Protein AF-A0A2L2YLU5-F1 (afdb_monomer_lite)

InterPro domains:
  IPR008906 HAT, C-terminal dimerisation domain [PF05699] (120-186)

Structure (mmCIF, N/CA/C/O backbone):
data_AF-A0A2L2YLU5-F1
#
_entry.id   AF-A0A2L2YLU5-F1
#
loop_
_atom_site.group_PDB
_atom_site.id
_atom_site.type_symbol
_atom_site.label_atom_id
_atom_site.label_alt_id
_atom_site.label_comp_id
_atom_site.label_asym_id
_atom_site.label_entity_id
_atom_site.label_seq_id
_atom_site.pdbx_PDB_ins_code
_atom_site.Cartn_x
_atom_site.Cartn_y
_atom_site.Cartn_z
_atom_site.occupancy
_atom_site.B_iso_or_equiv
_atom_site.auth_seq_id
_atom_site.auth_comp_id
_atom_site.auth_asym_id
_atom_site.auth_atom_id
_atom_site.pdbx_PDB_model_num
ATOM 1 N N . ASN A 1 1 ? 21.170 14.369 -23.468 1.00 48.53 1 ASN A N 1
ATOM 2 C CA . ASN A 1 1 ? 22.501 14.154 -22.863 1.00 48.53 1 ASN A CA 1
ATOM 3 C C . ASN A 1 1 ? 23.225 13.230 -23.823 1.00 48.53 1 ASN A C 1
ATOM 5 O O . ASN A 1 1 ? 22.934 12.044 -23.826 1.00 48.53 1 ASN A O 1
ATOM 9 N N . ASP A 1 2 ? 24.057 13.773 -24.711 1.00 65.31 2 ASP A N 1
ATOM 10 C CA . ASP A 1 2 ? 24.527 13.064 -25.921 1.00 65.31 2 ASP A CA 1
ATOM 11 C C . ASP A 1 2 ? 25.870 12.371 -25.682 1.00 65.31 2 ASP A C 1
ATOM 13 O O . ASP A 1 2 ? 26.788 12.373 -26.508 1.00 65.31 2 ASP A O 1
ATOM 17 N N . TYR A 1 3 ? 26.017 11.821 -24.481 1.00 75.00 3 TYR A N 1
ATOM 18 C CA . TYR A 1 3 ? 27.250 11.193 -24.066 1.00 75.00 3 TYR A CA 1
ATOM 19 C C . TYR A 1 3 ? 27.420 9.851 -24.781 1.00 75.00 3 TYR A C 1
ATOM 21 O O . TYR A 1 3 ? 26.660 8.911 -24.563 1.00 75.00 3 TYR A O 1
ATOM 29 N N . ILE A 1 4 ? 28.460 9.758 -25.609 1.00 74.38 4 ILE A N 1
ATOM 30 C CA . ILE A 1 4 ? 28.903 8.510 -26.234 1.00 74.38 4 ILE A CA 1
ATOM 31 C C . ILE A 1 4 ? 30.261 8.139 -25.629 1.00 74.38 4 ILE A C 1
ATOM 33 O O . ILE A 1 4 ? 31.203 8.941 -25.771 1.00 74.38 4 ILE A O 1
ATOM 37 N N . PRO A 1 5 ? 30.392 6.949 -25.007 1.00 81.62 5 PRO A N 1
ATOM 38 C CA . PRO A 1 5 ? 31.662 6.439 -24.505 1.00 81.62 5 PRO A CA 1
ATOM 39 C C . PRO A 1 5 ? 32.759 6.471 -25.573 1.00 81.62 5 PRO A C 1
ATOM 41 O O . PRO A 1 5 ? 32.514 6.237 -26.758 1.00 81.62 5 PRO A O 1
ATOM 44 N N . LEU A 1 6 ? 33.995 6.738 -25.150 1.00 79.50 6 LEU A N 1
ATOM 45 C CA . LEU A 1 6 ? 35.119 6.977 -26.061 1.00 79.50 6 LEU A CA 1
ATOM 46 C C . LEU A 1 6 ? 35.405 5.789 -27.000 1.00 79.50 6 LEU A C 1
ATOM 48 O O . LEU A 1 6 ? 35.808 5.994 -28.141 1.00 79.50 6 LEU A O 1
ATOM 52 N N . ILE A 1 7 ? 35.179 4.562 -26.523 1.00 80.88 7 ILE A N 1
ATOM 53 C CA . ILE A 1 7 ? 35.361 3.318 -27.287 1.00 80.88 7 ILE A CA 1
ATOM 54 C C . ILE A 1 7 ? 34.346 3.252 -28.435 1.00 80.88 7 ILE A C 1
ATOM 56 O O . ILE A 1 7 ? 34.734 3.184 -29.596 1.00 80.88 7 ILE A O 1
ATOM 60 N N . ILE A 1 8 ? 33.059 3.416 -28.116 1.00 82.44 8 ILE A N 1
ATOM 61 C CA . ILE A 1 8 ? 31.960 3.419 -29.091 1.00 82.44 8 ILE A CA 1
ATOM 62 C C . ILE A 1 8 ? 32.143 4.536 -30.128 1.00 82.44 8 ILE A C 1
ATOM 64 O O . ILE A 1 8 ? 31.870 4.349 -31.309 1.00 82.44 8 ILE A O 1
ATOM 68 N N . ARG A 1 9 ? 32.669 5.697 -29.717 1.00 82.50 9 ARG A N 1
ATOM 69 C CA . ARG A 1 9 ? 32.946 6.814 -30.631 1.00 82.50 9 ARG A CA 1
ATOM 70 C C . ARG A 1 9 ? 33.992 6.461 -31.690 1.00 82.50 9 ARG A C 1
ATOM 72 O O . ARG A 1 9 ? 33.815 6.846 -32.841 1.00 82.50 9 ARG A O 1
ATOM 79 N N . LYS A 1 10 ? 35.056 5.742 -31.311 1.00 84.69 10 LYS A N 1
ATOM 80 C CA . LYS A 1 10 ? 36.097 5.291 -32.250 1.00 84.69 10 LYS A CA 1
ATOM 81 C C . LYS A 1 10 ? 35.534 4.298 -33.266 1.00 84.69 10 LYS A C 1
ATOM 83 O O . LYS A 1 10 ? 35.836 4.414 -34.449 1.00 84.69 10 LYS A O 1
ATOM 88 N N . ASP A 1 11 ? 34.685 3.376 -32.818 1.00 85.31 11 ASP A N 1
ATOM 89 C CA . ASP A 1 11 ? 34.043 2.406 -33.707 1.00 85.31 11 ASP A CA 1
ATOM 90 C C . ASP A 1 11 ? 33.044 3.068 -34.669 1.00 85.31 11 ASP A C 1
ATOM 92 O O . ASP A 1 11 ? 33.064 2.757 -35.858 1.00 85.31 11 ASP A O 1
ATOM 96 N N . ILE A 1 12 ? 32.236 4.029 -34.196 1.00 84.56 12 ILE A N 1
ATOM 97 C CA . ILE A 1 12 ? 31.312 4.803 -35.047 1.00 84.56 12 ILE A CA 1
ATOM 98 C C . ILE A 1 12 ? 32.085 5.582 -36.115 1.00 84.56 12 ILE A C 1
ATO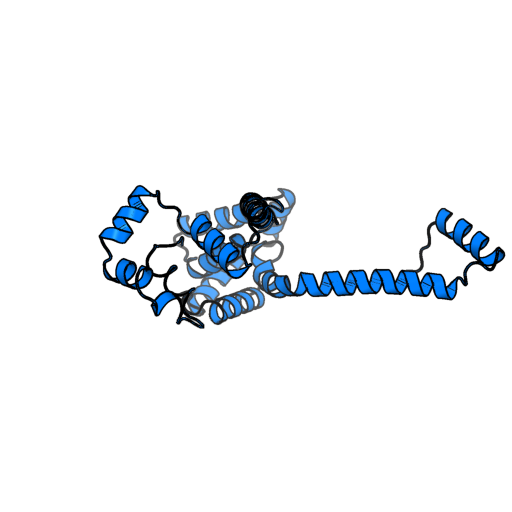M 100 O O . ILE A 1 12 ? 31.715 5.521 -37.282 1.00 84.56 12 ILE A O 1
ATOM 104 N N . SER A 1 13 ? 33.168 6.274 -35.739 1.00 85.50 13 SER A N 1
ATOM 105 C CA . SER A 1 13 ? 34.001 7.018 -36.693 1.00 85.50 13 SER A CA 1
ATOM 106 C C . SER A 1 13 ? 34.619 6.107 -37.755 1.00 85.50 13 SER A C 1
ATOM 108 O O . SER A 1 13 ? 34.544 6.424 -38.936 1.00 85.50 13 SER A O 1
ATOM 110 N N . ARG A 1 14 ? 35.136 4.935 -37.365 1.00 87.50 14 ARG A N 1
ATOM 111 C CA . ARG A 1 14 ? 35.669 3.950 -38.319 1.00 87.50 14 ARG A CA 1
ATOM 112 C C . ARG A 1 14 ? 34.598 3.450 -39.296 1.00 87.50 14 ARG A C 1
ATOM 114 O O . ARG A 1 14 ? 34.871 3.314 -40.482 1.00 87.50 14 ARG A O 1
ATOM 121 N N . LEU A 1 15 ? 33.395 3.148 -38.808 1.00 86.19 15 LEU A N 1
ATOM 122 C CA . LEU A 1 15 ? 32.295 2.647 -39.643 1.00 86.19 15 LEU A CA 1
ATOM 123 C C . LEU A 1 15 ? 31.725 3.731 -40.573 1.00 86.19 15 LEU A C 1
ATOM 125 O O . LEU A 1 15 ? 31.272 3.420 -41.675 1.00 86.19 15 LEU A O 1
ATOM 129 N N . GLU A 1 16 ? 31.764 4.991 -40.144 1.00 87.62 16 GLU A N 1
ATOM 130 C CA . GLU A 1 16 ? 31.383 6.155 -40.948 1.00 87.62 16 GLU A CA 1
ATOM 131 C C . GLU A 1 16 ? 32.406 6.424 -42.064 1.00 87.62 16 GLU A C 1
ATOM 133 O O . GLU A 1 16 ? 32.019 6.589 -43.219 1.00 87.62 16 GLU A O 1
ATOM 138 N N . GLU A 1 17 ? 33.709 6.355 -41.762 1.00 87.69 17 GLU A N 1
ATOM 139 C CA . GLU A 1 17 ? 34.797 6.450 -42.753 1.00 87.69 17 GLU A CA 1
ATOM 140 C C . GLU A 1 17 ? 34.741 5.328 -43.803 1.00 87.69 17 GLU A C 1
ATOM 142 O O . GLU A 1 17 ? 35.079 5.541 -44.966 1.00 87.69 17 GLU A O 1
ATOM 147 N N . GLN A 1 18 ? 34.273 4.138 -43.414 1.00 90.00 18 GLN A N 1
ATOM 148 C CA . GLN A 1 18 ? 34.061 2.995 -44.311 1.00 90.00 18 GLN A CA 1
ATOM 149 C C . GLN A 1 18 ? 32.769 3.101 -45.143 1.00 90.00 18 GLN A C 1
ATOM 151 O O . GLN A 1 18 ? 32.496 2.218 -45.955 1.00 90.00 18 GLN A O 1
ATOM 156 N N . GLY A 1 19 ? 31.952 4.140 -44.936 1.00 83.81 19 GLY A N 1
ATOM 157 C CA . GLY A 1 19 ? 30.663 4.318 -45.610 1.00 83.81 19 GLY A CA 1
ATOM 158 C C . GLY A 1 19 ? 29.593 3.292 -45.214 1.00 83.81 19 GLY A C 1
ATOM 159 O O . GLY A 1 19 ? 28.546 3.227 -45.855 1.00 83.81 19 GLY A O 1
ATOM 160 N N . ALA A 1 20 ? 29.836 2.493 -44.170 1.00 84.06 20 ALA A N 1
ATOM 161 C CA . ALA A 1 20 ? 28.937 1.427 -43.729 1.00 84.06 20 ALA A CA 1
ATOM 162 C C . ALA A 1 20 ? 27.726 1.965 -42.953 1.00 84.06 20 ALA A C 1
ATOM 164 O O . ALA A 1 20 ? 26.672 1.331 -42.930 1.00 84.06 20 ALA A O 1
ATOM 165 N N . ILE A 1 21 ? 27.869 3.132 -42.316 1.00 87.00 21 ILE A N 1
ATOM 166 C CA . ILE A 1 21 ? 26.801 3.804 -41.572 1.00 87.00 21 ILE A CA 1
ATOM 167 C C . ILE A 1 21 ? 26.820 5.307 -41.837 1.00 87.00 21 ILE A C 1
ATOM 169 O O . ILE A 1 21 ? 27.863 5.895 -42.115 1.00 87.00 21 ILE A O 1
ATOM 173 N N . LYS A 1 22 ? 25.667 5.948 -41.649 1.00 87.19 22 LYS A N 1
ATOM 174 C CA . LYS A 1 22 ? 25.579 7.395 -41.447 1.00 87.19 22 LYS A CA 1
ATOM 175 C C . LYS A 1 22 ? 25.355 7.642 -39.965 1.00 87.19 22 LYS A C 1
ATOM 177 O O . LYS A 1 22 ? 24.386 7.140 -39.392 1.00 87.19 22 LYS A O 1
ATOM 182 N N . ARG A 1 23 ? 26.235 8.413 -39.328 1.00 81.75 23 ARG A N 1
ATOM 183 C CA . ARG A 1 23 ? 26.150 8.677 -37.888 1.00 81.75 23 ARG A CA 1
ATOM 184 C C . ARG A 1 23 ? 24.799 9.254 -37.436 1.00 81.75 23 ARG A C 1
ATOM 186 O O . ARG A 1 23 ? 24.320 8.793 -36.401 1.00 81.75 23 ARG A O 1
ATOM 193 N N . PRO A 1 24 ? 24.147 10.186 -38.163 1.00 85.44 24 PRO A N 1
ATOM 194 C CA . PRO A 1 24 ? 22.817 10.668 -37.786 1.00 85.44 24 PRO A CA 1
ATOM 195 C C . PRO A 1 24 ? 21.768 9.550 -37.735 1.00 85.44 24 PRO A C 1
ATOM 197 O O . PRO A 1 24 ? 21.005 9.476 -36.774 1.00 85.44 24 PRO A O 1
ATOM 200 N N . ASP A 1 25 ? 21.782 8.642 -38.714 1.00 85.81 25 ASP A N 1
ATOM 201 C CA . ASP A 1 25 ? 20.823 7.536 -38.809 1.00 85.81 25 ASP A CA 1
ATOM 202 C C . ASP A 1 25 ? 21.030 6.529 -37.671 1.00 85.81 25 ASP A C 1
ATOM 204 O O . ASP A 1 25 ? 20.070 6.104 -37.025 1.00 85.81 25 ASP A O 1
ATOM 208 N N . PHE A 1 26 ? 22.290 6.206 -37.362 1.00 84.81 26 PHE A N 1
ATOM 209 C CA . PHE A 1 26 ? 22.635 5.350 -36.227 1.00 84.81 26 PHE A CA 1
ATOM 210 C C . PHE A 1 26 ? 22.185 5.965 -34.895 1.00 84.81 26 PHE A C 1
ATOM 212 O O . PHE A 1 26 ? 21.543 5.295 -34.088 1.00 84.81 26 PHE A O 1
ATOM 219 N N . MET A 1 27 ? 22.472 7.251 -34.668 1.00 85.38 27 MET A N 1
ATOM 220 C CA . MET A 1 27 ? 22.068 7.938 -33.437 1.00 85.38 27 MET A CA 1
ATOM 221 C C . MET A 1 27 ? 20.544 8.027 -33.310 1.00 85.38 27 MET A C 1
ATOM 223 O O . MET A 1 27 ? 20.017 7.881 -32.207 1.00 85.38 27 MET A O 1
ATOM 227 N N . ASN A 1 28 ? 19.830 8.204 -34.424 1.00 88.94 28 ASN A N 1
ATOM 228 C CA . ASN A 1 28 ? 18.372 8.149 -34.443 1.00 88.94 28 ASN A CA 1
ATOM 229 C C . ASN A 1 28 ? 17.855 6.750 -34.075 1.00 88.94 28 ASN A C 1
ATOM 231 O O . ASN A 1 28 ? 16.926 6.629 -33.283 1.00 88.94 28 ASN A O 1
ATOM 235 N N . HIS A 1 29 ? 18.492 5.688 -34.577 1.00 86.31 29 HIS A N 1
ATOM 236 C CA . HIS A 1 29 ? 18.138 4.313 -34.225 1.00 86.31 29 HIS A CA 1
ATOM 237 C C . HIS A 1 29 ? 18.362 4.017 -32.736 1.00 86.31 29 HIS A C 1
ATOM 239 O O . HIS A 1 29 ? 17.487 3.456 -32.082 1.00 86.31 29 HIS A O 1
ATOM 245 N N . VAL A 1 30 ? 19.493 4.457 -32.175 1.00 86.44 30 VAL A N 1
ATOM 246 C CA . VAL A 1 30 ? 19.783 4.339 -30.737 1.00 86.44 30 VAL A CA 1
ATOM 247 C C . VAL A 1 30 ? 18.748 5.098 -29.907 1.00 86.44 30 VAL A C 1
ATOM 249 O O . VAL A 1 30 ? 18.233 4.567 -28.925 1.00 86.44 30 VAL A O 1
ATOM 252 N N . LYS A 1 31 ? 18.403 6.327 -30.308 1.00 88.62 31 LYS A N 1
ATOM 253 C CA . LYS A 1 31 ? 17.374 7.121 -29.630 1.00 88.62 31 LYS A CA 1
ATOM 254 C C . LYS A 1 31 ? 16.013 6.423 -29.664 1.00 88.62 31 LYS A C 1
ATOM 256 O O . LYS A 1 31 ? 15.373 6.317 -28.625 1.00 88.62 31 LYS A O 1
ATOM 261 N N . ASN A 1 32 ? 15.608 5.907 -30.822 1.00 91.56 32 ASN A N 1
ATOM 262 C CA . ASN A 1 32 ? 14.354 5.172 -30.970 1.00 91.56 32 ASN A CA 1
ATOM 263 C C . ASN A 1 32 ? 14.340 3.893 -30.132 1.00 91.56 32 ASN A C 1
ATOM 265 O O . ASN A 1 32 ? 13.334 3.598 -29.505 1.00 91.56 32 ASN A O 1
ATOM 269 N N . PHE A 1 33 ? 15.456 3.165 -30.057 1.00 88.75 33 PHE A N 1
ATOM 270 C CA . PHE A 1 33 ? 15.568 2.000 -29.182 1.00 88.75 33 PHE A CA 1
ATOM 271 C C . PHE A 1 33 ? 15.300 2.368 -27.716 1.00 88.75 33 PHE A C 1
ATOM 273 O O . PHE A 1 33 ? 14.459 1.742 -27.076 1.00 88.75 33 PHE A O 1
ATOM 280 N N . TYR A 1 34 ? 15.956 3.411 -27.194 1.00 89.75 34 TYR A N 1
ATOM 281 C CA . TYR A 1 34 ? 15.724 3.852 -25.816 1.00 89.75 34 TYR A CA 1
ATOM 282 C C . TYR A 1 34 ? 14.312 4.394 -25.596 1.00 89.75 34 TYR A C 1
ATOM 284 O O . TYR A 1 34 ? 13.730 4.104 -24.556 1.00 89.75 34 TYR A O 1
ATOM 292 N N . ASN A 1 35 ? 13.750 5.127 -26.559 1.00 92.12 35 ASN A N 1
ATOM 293 C CA . ASN A 1 35 ? 12.361 5.577 -26.490 1.00 92.12 35 ASN A CA 1
ATOM 294 C C . ASN A 1 35 ? 11.401 4.386 -26.414 1.00 92.12 35 ASN A C 1
ATOM 296 O O . ASN A 1 35 ? 10.583 4.350 -25.509 1.00 92.12 35 ASN A O 1
ATOM 300 N N . ASN A 1 36 ? 11.568 3.370 -27.262 1.00 90.38 36 ASN A N 1
ATOM 301 C CA . ASN A 1 36 ? 10.747 2.159 -27.211 1.00 90.38 36 ASN A CA 1
ATOM 302 C C . ASN A 1 36 ? 10.898 1.426 -25.869 1.00 90.38 36 ASN A C 1
ATOM 304 O O . ASN A 1 36 ? 9.927 0.895 -25.339 1.00 90.38 36 ASN A O 1
ATOM 308 N N . CYS A 1 37 ? 12.109 1.382 -25.298 1.00 87.62 37 CYS A N 1
ATOM 309 C CA . CYS A 1 37 ? 12.310 0.828 -23.959 1.00 87.62 37 CYS A CA 1
ATOM 310 C C . CYS A 1 37 ? 11.576 1.639 -22.885 1.00 87.62 37 CYS A C 1
ATOM 312 O O . CYS A 1 37 ? 11.020 1.042 -21.969 1.00 87.62 37 CYS A O 1
ATOM 314 N N . LEU A 1 38 ? 11.589 2.972 -22.977 1.00 87.62 38 LEU A N 1
ATOM 315 C CA . LEU A 1 38 ? 10.864 3.843 -22.052 1.00 87.62 38 LEU A CA 1
ATOM 316 C C . LEU A 1 38 ? 9.355 3.663 -22.197 1.00 87.62 38 LEU A C 1
ATOM 318 O O . LEU A 1 38 ? 8.710 3.400 -21.194 1.00 87.62 38 LEU A O 1
ATOM 322 N N . GLU A 1 39 ? 8.824 3.703 -23.419 1.00 88.69 39 GLU A N 1
ATOM 323 C CA . GLU A 1 39 ? 7.405 3.468 -23.714 1.00 88.69 39 GLU A CA 1
ATOM 324 C C . GLU A 1 39 ? 6.952 2.107 -23.176 1.00 88.69 39 GLU A C 1
ATOM 326 O O . GLU A 1 39 ? 5.950 2.018 -22.471 1.00 88.69 39 GLU A O 1
ATOM 331 N N . TYR A 1 40 ? 7.741 1.052 -23.405 1.00 84.62 40 TYR A N 1
ATOM 332 C CA . TYR A 1 40 ? 7.471 -0.262 -22.828 1.00 84.62 40 TYR A CA 1
ATOM 333 C C . TYR A 1 40 ? 7.467 -0.208 -21.294 1.00 84.62 40 TYR A C 1
ATOM 335 O O . TYR A 1 40 ? 6.526 -0.658 -20.655 1.00 84.62 40 TYR A O 1
ATOM 343 N N . LEU A 1 41 ? 8.488 0.358 -20.650 1.00 83.44 41 LEU A N 1
ATOM 344 C CA . LEU A 1 41 ? 8.503 0.445 -19.184 1.00 83.44 41 LEU A CA 1
ATOM 345 C C . LEU A 1 41 ? 7.332 1.274 -18.636 1.00 83.44 41 LEU A C 1
ATOM 347 O O . LEU A 1 41 ? 6.768 0.917 -17.602 1.00 83.44 41 LEU A O 1
ATOM 351 N N . GLU A 1 42 ? 6.940 2.344 -19.318 1.00 84.62 42 GLU A N 1
ATOM 352 C CA . GLU A 1 42 ? 5.776 3.157 -18.972 1.00 84.62 42 GLU A CA 1
ATOM 353 C C . GLU A 1 42 ? 4.495 2.321 -19.040 1.00 84.62 42 GLU A C 1
ATOM 355 O O . GLU A 1 42 ? 3.816 2.205 -18.022 1.00 84.62 42 GLU A O 1
ATOM 360 N N . GLU A 1 43 ? 4.229 1.622 -20.149 1.00 82.81 43 GLU A N 1
ATOM 361 C CA . GLU A 1 43 ? 3.070 0.724 -20.291 1.00 82.81 43 GLU A CA 1
ATOM 362 C C . GLU A 1 43 ? 2.976 -0.317 -19.164 1.00 82.81 43 GLU A C 1
ATOM 364 O O . GLU A 1 43 ? 1.893 -0.586 -18.637 1.00 82.81 43 GLU A O 1
ATOM 369 N N . TRP A 1 44 ? 4.111 -0.884 -18.749 1.00 75.62 44 TRP A N 1
ATOM 370 C CA . TRP A 1 44 ? 4.156 -1.886 -17.681 1.00 75.62 44 TRP A CA 1
ATOM 371 C C . TRP A 1 44 ? 4.080 -1.284 -16.274 1.00 75.62 44 TRP A C 1
ATOM 373 O O . TRP A 1 44 ? 3.744 -1.995 -15.324 1.00 75.62 44 TRP A O 1
ATOM 383 N N . THR A 1 45 ? 4.363 0.012 -16.119 1.00 72.75 45 THR A N 1
ATOM 384 C CA . THR A 1 45 ? 4.295 0.705 -14.825 1.00 72.75 45 THR A CA 1
ATOM 385 C C . THR A 1 45 ? 2.951 1.373 -14.553 1.00 72.75 45 THR A C 1
ATOM 387 O O . THR A 1 45 ? 2.656 1.620 -13.383 1.00 72.75 45 THR A O 1
ATOM 390 N N . VAL A 1 46 ? 2.096 1.567 -15.571 1.00 75.56 46 VAL A N 1
ATOM 391 C CA . VAL A 1 46 ? 0.725 2.106 -15.414 1.00 75.56 46 VAL A CA 1
ATOM 392 C C . VAL A 1 46 ? -0.067 1.347 -14.344 1.00 75.56 46 VAL A C 1
ATOM 394 O O . VAL A 1 46 ? -0.773 1.949 -13.544 1.00 75.56 46 VAL A O 1
ATOM 397 N N . GLN A 1 47 ? 0.095 0.024 -14.256 1.00 68.75 47 GLN A N 1
ATOM 398 C CA . GLN A 1 47 ? -0.621 -0.801 -13.269 1.00 68.75 47 GLN A CA 1
ATOM 399 C C . GLN A 1 47 ? -0.225 -0.511 -11.810 1.00 68.75 47 GLN A C 1
ATOM 401 O O . GLN A 1 47 ? -0.921 -0.928 -10.889 1.00 68.75 47 GLN A O 1
ATOM 406 N N . PHE A 1 48 ? 0.889 0.191 -11.589 1.00 73.38 48 PHE A N 1
ATOM 407 C CA . PHE A 1 48 ? 1.363 0.602 -10.268 1.00 73.38 48 PHE A CA 1
ATOM 408 C C . PHE A 1 48 ? 1.120 2.092 -9.990 1.00 73.38 48 PHE A C 1
ATOM 410 O O . PHE A 1 48 ? 1.510 2.578 -8.926 1.00 73.38 48 PHE A O 1
ATOM 417 N N . GLU A 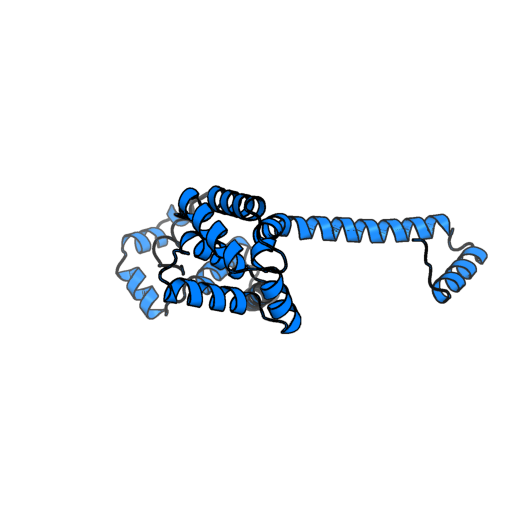1 49 ? 0.486 2.827 -10.909 1.00 79.94 49 GLU A N 1
ATOM 418 C CA . GLU A 1 49 ? 0.123 4.236 -10.715 1.00 79.94 49 GLU A CA 1
ATOM 419 C C . GLU A 1 49 ? -0.731 4.401 -9.452 1.00 79.94 49 GLU A C 1
ATOM 421 O O . GLU A 1 49 ? -0.422 5.230 -8.597 1.00 79.94 49 GLU A O 1
ATOM 426 N N . ASP A 1 50 ? -1.695 3.503 -9.259 1.00 83.00 50 ASP A N 1
ATOM 427 C CA . ASP A 1 50 ? -2.585 3.480 -8.098 1.00 83.00 50 ASP A CA 1
ATOM 428 C C . ASP A 1 50 ? -1.856 3.199 -6.777 1.00 83.00 50 ASP A C 1
ATOM 430 O O . ASP A 1 50 ? -2.285 3.628 -5.706 1.00 83.00 50 ASP A O 1
ATOM 434 N N . VAL A 1 51 ? -0.705 2.519 -6.824 1.00 83.56 51 VAL A N 1
ATOM 435 C CA . VAL A 1 51 ? 0.109 2.243 -5.628 1.00 83.56 51 VAL A CA 1
ATOM 436 C C . VAL A 1 51 ? 0.732 3.532 -5.089 1.00 83.56 51 VAL A C 1
ATOM 438 O O . VAL A 1 51 ? 0.977 3.649 -3.884 1.00 83.56 51 VAL A O 1
ATOM 441 N N . LYS A 1 52 ? 0.938 4.543 -5.947 1.00 87.19 52 LYS A N 1
ATOM 442 C CA . LYS A 1 52 ? 1.437 5.864 -5.531 1.00 87.19 52 LYS A CA 1
ATOM 443 C C . LYS A 1 52 ? 0.496 6.524 -4.523 1.00 87.19 52 LYS A C 1
ATOM 445 O O . LYS A 1 52 ? 0.988 7.225 -3.637 1.00 87.19 52 LYS A O 1
ATOM 450 N N . ASN A 1 53 ? -0.806 6.233 -4.591 1.00 91.25 53 ASN A N 1
ATOM 451 C CA . ASN A 1 53 ? -1.806 6.747 -3.652 1.00 91.25 53 ASN A CA 1
ATOM 452 C C . ASN A 1 53 ? -1.445 6.393 -2.202 1.00 91.25 53 ASN A C 1
ATOM 454 O O . ASN A 1 53 ? -1.633 7.208 -1.305 1.00 91.25 53 ASN A O 1
ATOM 458 N N . PHE A 1 54 ? -0.813 5.237 -1.981 1.00 93.62 54 PHE A N 1
ATOM 459 C CA . PHE A 1 54 ? -0.448 4.720 -0.659 1.00 93.62 54 PHE A CA 1
ATOM 460 C C . PHE A 1 54 ? 0.973 5.090 -0.213 1.00 93.62 54 PHE A C 1
ATOM 462 O O . PHE A 1 54 ? 1.434 4.644 0.839 1.00 93.62 54 PHE A O 1
ATOM 469 N N . HIS A 1 55 ? 1.703 5.917 -0.968 1.00 92.25 55 HIS A N 1
ATOM 470 C CA . HIS A 1 55 ? 3.108 6.224 -0.673 1.00 92.25 55 HIS A CA 1
ATOM 471 C C . HIS A 1 55 ? 3.327 6.838 0.723 1.00 92.25 55 HIS A C 1
ATOM 473 O O . HIS A 1 55 ? 4.374 6.627 1.350 1.00 92.25 55 HIS A O 1
ATOM 479 N N . TRP A 1 56 ? 2.339 7.572 1.240 1.00 95.19 56 TRP A N 1
ATOM 480 C CA . TRP A 1 56 ? 2.384 8.187 2.569 1.00 95.19 56 TRP A CA 1
ATOM 481 C C . TRP A 1 56 ? 2.523 7.156 3.703 1.00 95.19 56 TRP A C 1
ATOM 483 O O . TRP A 1 56 ? 3.099 7.479 4.744 1.00 95.19 56 TRP A O 1
ATOM 493 N N . VAL A 1 57 ? 2.115 5.899 3.478 1.00 95.50 57 VAL A N 1
ATOM 494 C CA . VAL A 1 57 ? 2.279 4.783 4.427 1.00 95.50 57 VAL A CA 1
ATOM 495 C C . VAL A 1 57 ? 3.757 4.524 4.738 1.00 95.50 57 VAL A C 1
ATOM 497 O O . VAL A 1 57 ? 4.086 4.017 5.799 1.00 95.50 57 VAL A O 1
ATOM 500 N N . THR A 1 58 ? 4.698 4.938 3.888 1.00 94.00 58 THR A N 1
ATOM 501 C CA . THR A 1 58 ? 6.138 4.765 4.165 1.00 94.00 58 THR A CA 1
ATOM 502 C C . THR A 1 58 ? 6.668 5.624 5.324 1.00 94.00 58 THR A C 1
ATOM 504 O O . THR A 1 58 ? 7.783 5.382 5.812 1.00 94.00 58 THR A O 1
ATOM 507 N N . LEU A 1 59 ? 5.904 6.642 5.750 1.00 94.25 59 LEU A N 1
ATOM 508 C CA . LEU A 1 59 ? 6.275 7.601 6.800 1.00 94.25 59 LEU A CA 1
ATOM 509 C C . LEU A 1 59 ? 7.659 8.239 6.570 1.00 94.25 59 LEU A C 1
ATOM 511 O O . LEU A 1 59 ? 8.417 8.491 7.506 1.00 94.25 59 LEU A O 1
ATOM 515 N N . LYS A 1 60 ? 8.025 8.463 5.300 1.00 91.31 60 LYS A N 1
ATOM 516 C CA . LYS A 1 60 ? 9.269 9.155 4.907 1.00 91.31 60 LYS A CA 1
ATOM 517 C C . LYS A 1 60 ? 9.154 10.677 5.000 1.00 91.31 60 LYS A C 1
ATOM 519 O O . LYS A 1 60 ? 10.166 11.369 5.052 1.00 91.31 60 LYS A O 1
ATOM 524 N N . LYS A 1 61 ? 7.926 11.187 4.972 1.00 90.62 61 LYS A N 1
ATOM 525 C CA . LYS A 1 61 ? 7.570 12.601 5.081 1.00 90.62 61 LYS A CA 1
ATOM 526 C C . LYS A 1 61 ? 6.374 12.729 6.012 1.00 90.62 61 LYS A C 1
ATOM 528 O O . LYS A 1 61 ? 5.674 11.747 6.265 1.00 90.62 61 LYS A O 1
ATOM 533 N N . LYS A 1 62 ? 6.135 13.947 6.491 1.00 89.88 62 LYS A N 1
ATOM 534 C CA . LYS A 1 62 ? 4.941 14.276 7.263 1.00 89.88 62 LYS A CA 1
ATOM 535 C C . LYS A 1 62 ? 3.684 13.908 6.475 1.00 89.88 62 LYS A C 1
ATOM 537 O O . LYS A 1 62 ? 3.582 14.204 5.285 1.00 89.88 62 LYS A O 1
ATOM 542 N N . ILE A 1 63 ? 2.737 13.267 7.149 1.00 93.31 63 ILE A N 1
ATOM 543 C CA . ILE A 1 63 ? 1.465 12.873 6.544 1.00 93.31 63 ILE A CA 1
ATOM 544 C C . ILE A 1 63 ? 0.621 14.129 6.321 1.00 93.31 63 ILE A C 1
ATOM 546 O O . ILE A 1 63 ? 0.516 14.974 7.213 1.00 93.31 63 ILE A O 1
ATOM 550 N N . LEU A 1 64 ? 0.001 14.236 5.148 1.00 93.56 64 LEU A N 1
ATOM 551 C CA . LEU A 1 64 ? -1.006 15.244 4.813 1.00 93.56 64 LEU A CA 1
ATOM 552 C C . LEU A 1 64 ? -2.351 14.550 4.604 1.00 93.56 64 LEU A C 1
ATOM 554 O O . LEU A 1 64 ? -2.378 13.387 4.213 1.00 93.56 64 LEU A O 1
ATOM 558 N N . TRP A 1 65 ? -3.450 15.253 4.904 1.00 96.06 65 TRP A N 1
ATOM 559 C CA . TRP A 1 65 ? -4.793 14.676 4.745 1.00 96.06 65 TRP A CA 1
ATOM 560 C C . TRP A 1 65 ? -5.067 14.320 3.284 1.00 96.06 65 TRP A C 1
ATOM 562 O O . TRP A 1 65 ? -5.464 13.197 3.018 1.00 96.06 65 TRP A O 1
ATOM 572 N N . GLU A 1 66 ? -4.713 15.218 2.364 1.00 95.50 66 GLU A N 1
ATOM 573 C CA . GLU A 1 66 ? -4.864 15.058 0.911 1.00 95.50 66 GLU A CA 1
ATOM 574 C C . GLU A 1 66 ? -4.359 13.696 0.399 1.00 95.50 66 GLU A C 1
ATOM 576 O O . GLU A 1 66 ? -4.994 13.058 -0.429 1.00 95.50 66 GLU A O 1
ATOM 581 N N . TYR A 1 67 ? -3.239 13.188 0.929 1.00 94.88 67 TYR A N 1
ATOM 582 C CA . TYR A 1 67 ? -2.712 11.883 0.514 1.00 94.88 67 TYR A CA 1
ATOM 583 C C . TYR A 1 67 ? -3.519 10.699 1.063 1.00 94.88 67 TYR A C 1
ATOM 585 O O . TYR A 1 67 ? -3.653 9.675 0.391 1.00 94.88 67 TYR A O 1
ATOM 593 N N . VAL A 1 68 ? -4.041 10.821 2.286 1.00 96.50 68 VAL A N 1
ATOM 594 C CA . VAL A 1 68 ? -4.890 9.786 2.893 1.00 96.50 68 VAL A CA 1
ATOM 595 C C . VAL A 1 68 ? -6.258 9.770 2.217 1.00 96.50 68 VAL A C 1
ATOM 597 O O . VAL A 1 68 ? -6.774 8.694 1.942 1.00 96.50 68 VAL A O 1
ATOM 600 N N . GLU A 1 69 ? -6.804 10.942 1.904 1.00 96.69 69 GLU A N 1
ATOM 601 C CA . GLU A 1 69 ? -8.077 11.118 1.203 1.00 96.69 69 GLU A CA 1
ATOM 602 C C . GLU A 1 69 ? -8.071 10.405 -0.154 1.00 96.69 69 GLU A C 1
ATOM 604 O O . GLU A 1 69 ? -8.940 9.576 -0.405 1.00 96.69 69 GLU A O 1
ATOM 609 N N . ILE A 1 70 ? -7.017 10.590 -0.961 1.00 95.44 70 ILE A N 1
ATOM 610 C CA . ILE A 1 70 ? -6.850 9.871 -2.239 1.00 95.44 70 ILE A CA 1
ATOM 611 C C . ILE A 1 70 ? -6.828 8.344 -2.028 1.00 95.44 70 ILE A C 1
ATOM 613 O O . ILE A 1 70 ? -7.452 7.591 -2.776 1.00 95.44 70 ILE A O 1
ATOM 617 N N . SER A 1 71 ? -6.129 7.856 -0.995 1.00 95.56 71 SER A N 1
ATOM 618 C CA . SER A 1 71 ? -6.115 6.419 -0.665 1.00 95.56 71 SER A CA 1
ATOM 619 C C . SER A 1 71 ? -7.485 5.901 -0.227 1.00 95.56 71 SER A C 1
ATOM 621 O O . SER A 1 71 ? -7.874 4.786 -0.580 1.00 95.56 71 SER A O 1
ATOM 623 N N . PHE A 1 72 ? -8.206 6.692 0.565 1.00 95.56 72 PHE A N 1
ATOM 624 C CA . PHE A 1 72 ? -9.539 6.363 1.049 1.00 95.56 72 PHE A CA 1
ATOM 625 C C . PHE A 1 72 ? -10.550 6.314 -0.099 1.00 95.56 72 PHE A C 1
ATOM 627 O O . PHE A 1 72 ? -11.324 5.357 -0.180 1.00 95.56 72 PHE A O 1
ATOM 634 N N . GLU A 1 73 ? -10.504 7.281 -1.015 1.00 94.75 73 GLU A N 1
ATOM 635 C CA . GLU A 1 73 ? -11.337 7.304 -2.216 1.00 94.75 73 GLU A CA 1
ATOM 636 C C . GLU A 1 73 ? -11.064 6.075 -3.092 1.00 94.75 73 GLU A C 1
ATOM 638 O O . GLU A 1 73 ? -11.997 5.364 -3.474 1.00 94.75 73 GLU A O 1
ATOM 643 N N . TYR A 1 74 ? -9.788 5.744 -3.323 1.00 93.81 74 TYR A N 1
ATOM 644 C CA . TYR A 1 74 ? -9.409 4.534 -4.053 1.00 93.81 74 TYR A CA 1
ATOM 645 C C . TYR A 1 74 ? -9.984 3.267 -3.396 1.00 93.81 74 TYR A C 1
ATOM 647 O O . TYR A 1 74 ? -10.661 2.470 -4.052 1.00 93.81 74 TYR A O 1
ATOM 655 N N . ILE A 1 75 ? -9.777 3.077 -2.087 1.00 93.19 75 ILE A N 1
ATOM 656 C CA . ILE A 1 75 ? -10.305 1.900 -1.376 1.00 93.19 75 ILE A CA 1
ATOM 657 C C . ILE A 1 75 ? -11.836 1.870 -1.430 1.00 93.19 75 ILE A C 1
ATOM 659 O O . ILE A 1 75 ? -12.416 0.798 -1.585 1.00 93.19 75 ILE A O 1
ATOM 663 N N . SER A 1 76 ? -12.507 3.013 -1.334 1.00 93.19 76 SER A N 1
ATOM 664 C CA . SER A 1 76 ? -13.971 3.086 -1.371 1.00 93.19 76 SER A CA 1
ATOM 665 C C . SER A 1 76 ? -14.553 2.759 -2.738 1.00 93.19 76 SER A C 1
ATOM 667 O O . SER A 1 76 ? -15.540 2.024 -2.815 1.00 93.19 76 SER A O 1
ATOM 669 N N . ASN A 1 77 ? -13.895 3.196 -3.810 1.00 92.06 77 ASN A N 1
ATOM 670 C CA . ASN A 1 77 ? -14.308 2.905 -5.180 1.00 92.06 77 ASN A CA 1
ATOM 671 C C . ASN A 1 77 ? -14.089 1.430 -5.554 1.00 92.06 77 ASN A C 1
ATOM 673 O O . ASN A 1 77 ? -14.945 0.819 -6.197 1.00 92.06 77 ASN A O 1
ATOM 677 N N . HIS A 1 78 ? -12.975 0.830 -5.124 1.00 89.81 78 HIS A N 1
ATOM 678 C CA . HIS A 1 78 ? -12.637 -0.558 -5.461 1.00 89.81 78 HIS A CA 1
ATOM 679 C C . HIS A 1 78 ? -13.208 -1.589 -4.474 1.00 89.81 78 HIS A C 1
ATOM 681 O O . HIS A 1 78 ? -13.498 -2.725 -4.859 1.00 89.81 78 HIS A O 1
ATOM 687 N N . PHE A 1 79 ? -13.423 -1.199 -3.216 1.00 89.38 79 PHE A N 1
ATOM 688 C CA . PHE A 1 79 ? -13.933 -2.053 -2.143 1.00 89.38 79 PHE A CA 1
ATOM 689 C C . PHE A 1 79 ? -15.066 -1.353 -1.372 1.00 89.38 79 PHE A C 1
ATOM 691 O O . PHE A 1 79 ? -14.872 -0.933 -0.228 1.00 89.38 79 PHE A O 1
ATOM 698 N N . PRO A 1 80 ? -16.298 -1.308 -1.920 1.00 85.62 80 PRO A N 1
ATOM 699 C CA . PRO A 1 80 ? -17.428 -0.592 -1.307 1.00 85.62 80 PRO A CA 1
ATOM 700 C C . PRO A 1 80 ? -17.857 -1.089 0.087 1.00 85.62 80 PRO A C 1
ATOM 702 O O . PRO A 1 80 ? -18.681 -0.468 0.746 1.00 85.62 80 PRO A O 1
ATOM 705 N N . LYS A 1 81 ? -17.335 -2.236 0.543 1.00 88.56 81 LYS A N 1
ATOM 706 C CA . LYS A 1 81 ? -17.621 -2.844 1.856 1.00 88.56 81 LYS A CA 1
ATOM 707 C C . LYS A 1 81 ? -16.461 -2.692 2.855 1.00 88.56 81 LYS A C 1
ATOM 709 O O . LYS A 1 81 ? -16.332 -3.507 3.765 1.00 88.56 81 LYS A O 1
ATOM 714 N N . ASN A 1 82 ? -15.597 -1.691 2.679 1.00 86.50 82 ASN A N 1
ATOM 715 C CA . ASN A 1 82 ? -14.418 -1.470 3.529 1.00 86.50 82 ASN A CA 1
ATOM 716 C C . ASN A 1 82 ? -14.748 -1.039 4.981 1.00 86.50 82 ASN A C 1
ATOM 718 O O . ASN A 1 82 ? -13.919 -1.205 5.881 1.00 86.50 82 ASN A O 1
ATOM 722 N N . ASN A 1 83 ? -15.966 -0.543 5.238 1.00 91.00 83 ASN A N 1
ATOM 723 C CA . ASN A 1 83 ? -16.424 -0.065 6.548 1.00 91.00 83 ASN A CA 1
ATOM 724 C C . ASN A 1 83 ? -15.480 0.978 7.189 1.00 91.00 83 ASN A C 1
ATOM 726 O O . ASN A 1 83 ? -15.256 0.931 8.400 1.00 91.00 83 ASN A O 1
ATOM 730 N N . ILE A 1 84 ? -14.864 1.852 6.395 1.00 94.19 84 ILE A N 1
ATOM 731 C CA . ILE A 1 84 ? -14.037 2.971 6.862 1.00 94.19 84 ILE A CA 1
ATOM 732 C C . ILE A 1 84 ? -14.939 4.202 7.009 1.00 94.19 84 ILE A C 1
ATOM 734 O O . ILE A 1 84 ? -15.659 4.558 6.078 1.00 94.19 84 ILE A O 1
ATOM 738 N N . CYS A 1 85 ? -14.914 4.838 8.179 1.00 95.38 85 CYS A N 1
ATOM 739 C CA . CYS A 1 85 ? -15.612 6.096 8.436 1.00 95.38 85 CYS A CA 1
ATOM 740 C C . CYS A 1 85 ? -14.659 7.267 8.170 1.00 95.38 85 CYS A C 1
ATOM 742 O O . CYS A 1 85 ? -13.615 7.363 8.811 1.00 95.38 85 CYS A O 1
ATOM 744 N N . GLU A 1 86 ? -15.009 8.154 7.237 1.00 94.75 86 GLU A N 1
ATOM 745 C CA . GLU A 1 86 ? -14.158 9.282 6.831 1.00 94.75 86 GLU A CA 1
ATOM 746 C C . GLU A 1 86 ? -13.892 10.271 7.975 1.00 94.75 86 GLU A C 1
ATOM 748 O O . GLU A 1 86 ? -12.747 10.661 8.195 1.00 94.75 86 GLU A O 1
ATOM 753 N N . ASN A 1 87 ? -14.928 10.629 8.741 1.00 95.56 87 ASN A N 1
ATOM 754 C CA . ASN A 1 87 ? -14.794 11.561 9.865 1.00 95.56 87 ASN A CA 1
ATOM 755 C C . ASN A 1 87 ? -13.836 11.008 10.929 1.00 95.56 87 ASN A C 1
ATOM 757 O O . ASN A 1 87 ? -12.895 11.686 11.336 1.00 95.56 87 ASN A O 1
ATOM 761 N N . ASP A 1 88 ? -14.029 9.744 11.316 1.00 97.06 88 ASP A N 1
ATOM 762 C CA . ASP A 1 88 ? -13.154 9.087 12.287 1.00 97.06 88 ASP A CA 1
ATOM 763 C C . ASP A 1 88 ? -11.729 8.950 11.728 1.00 97.06 88 ASP A C 1
ATOM 765 O O . ASP A 1 88 ? -10.752 9.154 12.445 1.00 97.06 88 ASP A O 1
ATOM 769 N N . LEU A 1 89 ? -11.587 8.648 10.431 1.00 97.69 89 LEU A N 1
ATOM 770 C CA . LEU A 1 89 ? -10.290 8.578 9.760 1.00 97.69 89 LEU A CA 1
ATOM 771 C C . LEU A 1 89 ? -9.559 9.928 9.799 1.00 97.69 89 LEU A C 1
ATOM 773 O O . LEU A 1 89 ? -8.353 9.955 10.048 1.00 97.69 89 LEU A O 1
ATOM 777 N N . PHE A 1 90 ? -10.255 11.044 9.576 1.00 97.31 90 PHE A N 1
ATOM 778 C CA . PHE A 1 90 ? -9.670 12.385 9.645 1.00 97.31 90 PHE A CA 1
ATOM 779 C C . PHE A 1 90 ? -9.109 12.697 11.038 1.00 97.31 90 PHE A C 1
ATOM 781 O O . PHE A 1 90 ? -7.980 13.197 11.172 1.00 97.31 90 PHE A O 1
ATOM 788 N N . ASP A 1 91 ? -9.865 12.352 12.078 1.00 97.06 91 ASP A N 1
ATOM 789 C CA . ASP A 1 91 ? -9.443 12.515 13.466 1.00 97.06 91 ASP A CA 1
ATOM 790 C C . ASP A 1 91 ? -8.238 11.619 13.792 1.00 97.06 91 ASP A C 1
ATOM 792 O O . ASP A 1 91 ? -7.227 12.096 14.321 1.00 97.06 91 ASP A O 1
ATOM 796 N N . GLU A 1 92 ? -8.280 10.344 13.393 1.00 97.56 92 GLU A N 1
ATOM 797 C CA . GLU A 1 92 ? -7.170 9.396 13.543 1.00 97.56 92 GLU A CA 1
ATOM 798 C C . GLU A 1 92 ? -5.892 9.894 12.844 1.00 97.56 92 GLU A C 1
ATOM 800 O O . GLU A 1 92 ? -4.807 9.888 13.433 1.00 97.56 92 GLU A O 1
ATOM 805 N N . VAL A 1 93 ? -6.000 10.410 11.616 1.00 97.19 93 VAL A N 1
ATOM 806 C CA . VAL A 1 93 ? -4.869 10.992 10.872 1.00 97.19 93 VAL A CA 1
ATOM 807 C C . VAL A 1 93 ? -4.310 12.220 11.584 1.00 97.19 93 VAL A C 1
ATOM 809 O O . VAL A 1 93 ? -3.092 12.416 11.628 1.00 97.19 93 VAL A O 1
ATOM 812 N N . SER A 1 94 ? -5.169 13.054 12.166 1.00 96.19 94 SER A N 1
ATOM 813 C CA . SER A 1 94 ? -4.741 14.220 12.944 1.00 96.19 94 SER A CA 1
ATOM 814 C C . SER A 1 94 ? -3.941 13.815 14.185 1.00 96.19 94 SER A C 1
ATOM 816 O O . SER A 1 94 ? -2.948 14.468 14.520 1.00 96.19 94 SER A O 1
ATOM 818 N N . LEU A 1 95 ? -4.306 12.705 14.826 1.00 96.31 95 LEU A N 1
ATOM 819 C CA . LEU A 1 95 ? -3.571 12.127 15.954 1.00 96.31 95 LEU A CA 1
ATOM 820 C C . LEU A 1 95 ? -2.233 11.526 15.504 1.00 96.31 95 LEU A C 1
ATOM 822 O O . LEU A 1 95 ? -1.200 11.772 16.129 1.00 96.31 95 LEU A O 1
ATOM 826 N N . VAL A 1 96 ? -2.214 10.825 14.370 1.00 96.00 96 VAL A N 1
ATOM 827 C CA . VAL A 1 96 ? -0.984 10.287 13.767 1.00 96.00 96 VAL A CA 1
ATOM 828 C C . VAL A 1 96 ? -0.006 11.408 13.428 1.00 96.00 96 VAL A C 1
ATOM 830 O O . VAL A 1 96 ? 1.173 11.303 13.760 1.00 96.00 96 VAL A O 1
ATOM 833 N N . LYS A 1 97 ? -0.477 12.522 12.857 1.00 95.00 97 LYS A N 1
ATOM 834 C CA . LYS A 1 97 ? 0.358 13.705 12.575 1.00 95.00 97 LYS A CA 1
ATOM 835 C C . LYS A 1 97 ? 1.002 14.295 13.833 1.00 95.00 97 LYS A C 1
ATOM 837 O O . LYS A 1 97 ? 2.087 14.860 13.735 1.00 95.00 97 LYS A O 1
ATOM 842 N N . ARG A 1 98 ? 0.349 14.195 14.997 1.00 94.00 98 ARG A N 1
ATOM 843 C CA . ARG A 1 98 ? 0.910 14.659 16.280 1.00 94.00 98 ARG A CA 1
ATOM 844 C C . ARG A 1 98 ? 2.002 13.728 16.800 1.00 94.00 98 ARG A C 1
ATOM 846 O O . ARG A 1 98 ? 2.947 14.205 17.415 1.00 94.00 98 ARG A O 1
ATOM 853 N N . TYR A 1 99 ? 1.883 12.426 16.544 1.00 94.56 99 TYR A N 1
ATOM 854 C CA . TYR A 1 99 ? 2.889 11.438 16.936 1.00 94.56 99 TYR A CA 1
ATOM 855 C C . TYR A 1 99 ? 4.096 11.419 15.985 1.00 94.56 99 TYR A C 1
ATOM 857 O O . TYR A 1 99 ? 5.243 11.338 16.422 1.00 94.56 99 TYR A O 1
ATOM 865 N N . VAL A 1 100 ? 3.846 11.497 14.676 1.00 94.62 100 VAL A N 1
ATOM 866 C CA . VAL A 1 100 ? 4.863 11.432 13.618 1.00 94.62 100 VAL A CA 1
ATOM 867 C C . VAL A 1 100 ? 5.426 12.831 13.351 1.00 94.62 100 VAL A C 1
ATOM 869 O O . VAL A 1 100 ? 5.090 13.483 12.361 1.00 94.62 100 VAL A O 1
ATOM 872 N N . THR A 1 101 ? 6.271 13.308 14.265 1.00 94.00 101 THR A N 1
ATOM 873 C CA . THR A 1 101 ? 6.973 14.593 14.119 1.00 94.00 101 THR A CA 1
ATOM 874 C C . THR A 1 101 ? 8.175 14.488 13.176 1.00 94.00 101 THR A C 1
ATOM 876 O O . THR A 1 101 ? 8.657 13.393 12.869 1.00 94.00 101 THR A O 1
ATOM 879 N N . ASP A 1 102 ? 8.702 15.632 12.732 1.00 93.44 102 ASP A N 1
ATOM 880 C CA . ASP A 1 102 ? 9.880 15.667 11.859 1.00 93.44 102 ASP A CA 1
ATOM 881 C C . ASP A 1 102 ? 11.125 15.090 12.553 1.00 93.44 102 ASP A C 1
ATOM 883 O O . ASP A 1 102 ? 11.950 14.438 11.908 1.00 93.44 102 ASP A O 1
ATOM 887 N N . GLU A 1 103 ? 11.257 15.265 13.872 1.00 94.19 103 GLU A N 1
ATOM 888 C CA . GLU A 1 103 ? 12.314 14.630 14.667 1.00 94.19 103 GLU A CA 1
ATOM 889 C C . GLU A 1 103 ? 12.166 13.111 14.646 1.00 94.19 103 GLU A C 1
ATOM 891 O O . GLU A 1 103 ? 13.142 12.400 14.413 1.00 94.19 103 GLU A O 1
ATOM 896 N N . LYS A 1 104 ? 10.940 12.607 14.821 1.00 94.38 104 LYS A N 1
ATOM 897 C CA . LYS A 1 104 ? 10.669 11.168 14.830 1.00 94.38 104 LYS A CA 1
ATOM 898 C C . LYS A 1 104 ? 10.956 10.524 13.475 1.00 94.38 104 LYS A C 1
ATOM 900 O O . LYS A 1 104 ? 11.601 9.477 13.420 1.00 94.38 104 LYS A O 1
ATOM 905 N N . ILE A 1 105 ? 10.569 11.188 12.384 1.00 94.56 105 ILE A N 1
ATOM 906 C CA . ILE A 1 105 ? 10.913 10.758 11.023 1.00 94.56 105 ILE A CA 1
ATOM 907 C C . ILE A 1 105 ? 12.437 10.706 10.856 1.00 94.56 105 ILE A C 1
ATOM 909 O O . ILE A 1 105 ? 12.957 9.701 10.372 1.00 94.56 105 ILE A O 1
ATOM 913 N N . LYS A 1 106 ? 13.172 11.738 11.294 1.00 94.94 106 LYS A N 1
ATOM 914 C CA . LYS A 1 106 ? 14.645 11.751 11.236 1.00 94.94 106 LYS A CA 1
ATOM 915 C C . LYS A 1 106 ? 15.264 10.611 12.045 1.00 94.94 106 LYS A C 1
ATOM 917 O O . LYS A 1 106 ? 16.168 9.952 11.536 1.00 94.94 106 LYS A O 1
ATOM 922 N N . CYS A 1 107 ? 14.762 10.334 13.249 1.00 94.88 107 CYS A N 1
ATOM 923 C CA . CYS A 1 107 ? 15.215 9.210 14.069 1.00 94.88 107 CYS A CA 1
ATOM 924 C C . CYS A 1 107 ? 15.026 7.873 13.340 1.00 94.88 107 CYS A C 1
ATOM 926 O O . CYS A 1 107 ? 15.983 7.107 13.208 1.00 94.88 107 CYS A O 1
ATOM 928 N N . TRP A 1 108 ? 13.835 7.620 12.790 1.00 96.25 108 TRP A N 1
ATOM 929 C CA . TRP A 1 108 ? 13.566 6.400 12.027 1.00 96.25 108 TRP A CA 1
ATOM 930 C C . TRP A 1 108 ? 14.420 6.286 10.762 1.00 96.25 108 TRP A C 1
ATOM 932 O O . TRP A 1 108 ? 14.864 5.189 10.433 1.00 96.25 108 TRP A O 1
ATOM 942 N N . LEU A 1 109 ? 14.677 7.399 10.068 1.00 92.94 109 LEU A N 1
ATOM 943 C CA . LEU A 1 109 ? 15.568 7.426 8.907 1.00 92.94 109 LEU A CA 1
ATOM 944 C C . LEU A 1 109 ? 17.014 7.104 9.304 1.00 92.94 109 LEU A C 1
ATOM 946 O O . LEU A 1 109 ? 17.653 6.294 8.642 1.00 92.94 109 LEU A O 1
ATOM 950 N N . SER A 1 110 ? 17.516 7.685 10.399 1.00 93.56 110 SER A N 1
ATOM 951 C CA . SER A 1 110 ? 18.886 7.444 10.874 1.00 93.56 110 SER A CA 1
ATOM 952 C C . SER A 1 110 ? 19.113 6.011 11.360 1.00 93.56 110 SER A C 1
ATOM 954 O O . SER A 1 110 ? 20.199 5.469 11.186 1.00 93.56 110 SER A O 1
ATOM 956 N N . ALA A 1 111 ? 18.078 5.387 11.926 1.00 94.44 111 ALA A N 1
ATOM 957 C CA . ALA A 1 111 ? 18.114 4.006 12.396 1.00 94.44 111 ALA A CA 1
ATOM 958 C C . ALA A 1 111 ? 17.690 2.988 11.318 1.00 94.44 111 ALA A C 1
ATOM 960 O O . ALA A 1 111 ? 17.622 1.797 11.607 1.00 94.44 111 ALA A O 1
ATOM 961 N N . ASN A 1 112 ? 17.399 3.445 10.092 1.00 93.06 112 ASN A N 1
ATOM 962 C CA . ASN A 1 112 ? 16.917 2.625 8.978 1.00 93.06 112 ASN A CA 1
ATOM 963 C C . ASN A 1 112 ? 15.739 1.703 9.357 1.00 93.06 112 ASN A C 1
ATOM 965 O O . ASN A 1 112 ? 15.720 0.518 9.030 1.00 93.06 112 ASN A O 1
ATOM 969 N N . VAL A 1 113 ? 14.761 2.246 10.087 1.00 94.69 113 VAL A N 1
ATOM 970 C CA . VAL A 1 113 ? 13.613 1.473 10.579 1.00 94.69 113 VAL A CA 1
ATOM 971 C C . VAL A 1 113 ? 12.677 1.122 9.423 1.00 94.69 113 VAL A C 1
ATOM 973 O O . VAL A 1 113 ? 12.282 1.994 8.643 1.00 94.69 113 VAL A O 1
ATOM 976 N N . GLU A 1 114 ? 12.295 -0.151 9.335 1.00 93.31 114 GLU A N 1
ATOM 977 C CA . GLU A 1 114 ? 11.361 -0.669 8.332 1.00 93.31 114 GLU A CA 1
ATOM 978 C C . GLU A 1 114 ? 9.938 -0.116 8.532 1.00 93.31 114 GLU A C 1
ATOM 980 O O . GLU A 1 114 ? 9.524 0.224 9.642 1.00 93.31 114 GLU A O 1
ATOM 985 N N . THR A 1 115 ? 9.176 0.014 7.443 1.00 93.44 115 THR A N 1
ATOM 986 C CA . THR A 1 115 ? 7.845 0.648 7.455 1.00 93.44 115 THR A CA 1
ATOM 987 C C . THR A 1 115 ? 6.856 -0.061 8.388 1.00 93.44 115 THR A C 1
ATOM 989 O O . THR A 1 115 ? 6.144 0.609 9.135 1.00 93.44 115 THR A O 1
ATOM 992 N N . ASP A 1 116 ? 6.830 -1.395 8.386 1.00 92.69 116 ASP A N 1
ATOM 993 C CA . ASP A 1 116 ? 5.988 -2.214 9.269 1.00 92.69 116 ASP A CA 1
ATOM 994 C C . ASP A 1 116 ? 6.310 -1.953 10.748 1.00 92.69 116 ASP A C 1
ATOM 996 O O . ASP A 1 116 ? 5.401 -1.813 11.571 1.00 92.69 116 ASP A O 1
ATOM 1000 N N . LYS A 1 117 ? 7.596 -1.802 11.092 1.00 95.44 117 LYS A N 1
ATOM 1001 C CA . LYS A 1 117 ? 8.041 -1.509 12.460 1.00 95.44 117 LYS A CA 1
ATOM 1002 C C . LYS A 1 117 ? 7.591 -0.131 12.926 1.00 95.44 117 LYS A C 1
ATOM 1004 O O . LYS A 1 117 ? 7.140 -0.016 14.064 1.00 95.44 117 LYS A O 1
ATOM 1009 N N . LYS A 1 118 ? 7.636 0.888 12.059 1.00 96.62 118 LYS A N 1
ATOM 1010 C CA . LYS A 1 118 ? 7.145 2.242 12.391 1.00 96.62 118 LYS A CA 1
ATOM 1011 C C . LYS A 1 118 ? 5.657 2.230 12.739 1.00 96.62 118 LYS A C 1
ATOM 1013 O O . LYS A 1 118 ? 5.259 2.796 13.755 1.00 96.62 118 LYS A O 1
ATOM 1018 N N . TRP A 1 119 ? 4.841 1.560 11.921 1.00 97.25 119 TRP A N 1
ATOM 1019 C CA . TRP A 1 119 ? 3.403 1.436 12.177 1.00 97.25 119 TRP A CA 1
ATOM 1020 C C . TRP A 1 119 ? 3.102 0.573 13.397 1.00 97.25 119 TRP A C 1
ATOM 1022 O O . TRP A 1 119 ? 2.241 0.934 14.191 1.00 97.25 119 TRP A O 1
ATOM 1032 N N . THR A 1 120 ? 3.848 -0.515 13.599 1.00 96.75 120 THR A N 1
ATOM 1033 C CA . THR A 1 120 ? 3.719 -1.360 14.796 1.00 96.75 120 THR A CA 1
ATOM 1034 C C . THR A 1 120 ? 3.990 -0.557 16.067 1.00 96.75 120 THR A C 1
ATOM 1036 O O . THR A 1 120 ? 3.210 -0.624 17.013 1.00 96.75 120 THR A O 1
ATOM 1039 N N . GLU A 1 121 ? 5.063 0.238 16.083 1.00 97.25 121 GLU A N 1
ATOM 1040 C CA . GLU A 1 121 ? 5.401 1.128 17.198 1.00 97.25 121 GLU A CA 1
ATOM 1041 C C . GLU A 1 121 ? 4.278 2.146 17.461 1.00 97.25 121 GLU A C 1
ATOM 1043 O O . GLU A 1 121 ? 3.844 2.316 18.602 1.00 97.25 121 GLU A O 1
ATOM 1048 N N . LEU A 1 122 ? 3.774 2.789 16.403 1.00 97.19 122 LEU A N 1
ATOM 1049 C CA . LEU A 1 122 ? 2.688 3.763 16.490 1.00 97.19 122 LEU A CA 1
ATOM 1050 C C . LEU A 1 122 ? 1.401 3.133 17.032 1.00 97.19 122 LEU A C 1
ATOM 1052 O O . LEU A 1 122 ? 0.818 3.651 17.984 1.00 97.19 122 LEU A O 1
ATOM 1056 N N . PHE A 1 123 ? 0.955 2.012 16.465 1.00 97.69 123 PHE A N 1
ATOM 1057 C CA . PHE A 1 123 ? -0.280 1.356 16.892 1.00 97.69 123 PHE A CA 1
ATOM 1058 C C . PHE A 1 123 ? -0.169 0.785 18.301 1.00 97.69 123 PHE A C 1
ATOM 1060 O O . PHE A 1 123 ? -1.144 0.824 19.049 1.00 97.69 123 PHE A O 1
ATOM 1067 N N . LEU A 1 124 ? 1.016 0.320 18.707 1.00 97.69 124 LEU A N 1
ATOM 1068 C CA . LEU A 1 124 ? 1.260 -0.079 20.089 1.00 97.69 124 LEU A CA 1
ATOM 1069 C C . LEU A 1 124 ? 1.103 1.114 21.040 1.00 97.69 124 LEU A C 1
ATOM 1071 O O . LEU A 1 124 ? 0.420 0.986 22.056 1.00 97.69 124 LEU A O 1
ATOM 1075 N N . HIS A 1 125 ? 1.664 2.276 20.691 1.00 97.19 125 HIS A N 1
ATOM 1076 C CA . HIS A 1 125 ? 1.488 3.505 21.465 1.00 97.19 125 HIS A CA 1
ATOM 1077 C C . HIS A 1 125 ? 0.012 3.921 21.546 1.00 97.19 125 HIS A C 1
ATOM 1079 O O . HIS A 1 125 ? -0.486 4.218 22.632 1.00 97.19 125 HIS A O 1
ATOM 1085 N N . PHE A 1 126 ? -0.712 3.901 20.426 1.00 97.75 126 PHE A N 1
ATOM 1086 C CA . PHE A 1 126 ? -2.125 4.288 20.387 1.00 97.75 126 PHE A CA 1
ATOM 1087 C C . PHE A 1 126 ? -2.975 3.337 21.228 1.00 97.75 126 PHE A C 1
ATOM 1089 O O . PHE A 1 126 ? -3.773 3.783 22.049 1.00 97.75 126 PHE A O 1
ATOM 1096 N N . LYS A 1 127 ? -2.726 2.029 21.114 1.00 96.94 127 LYS A N 1
ATOM 1097 C CA . LYS A 1 127 ? -3.383 1.001 21.923 1.00 96.94 127 LYS A CA 1
ATOM 1098 C C . LYS A 1 127 ? -3.124 1.185 23.419 1.00 96.94 127 LYS A C 1
ATOM 1100 O O . LYS A 1 127 ? -4.060 1.097 24.203 1.00 96.94 127 LYS A O 1
ATOM 1105 N N . GLN A 1 128 ? -1.881 1.453 23.824 1.00 97.38 128 GLN A N 1
ATOM 1106 C CA . GLN A 1 128 ? -1.523 1.669 25.234 1.00 97.38 128 GLN A CA 1
ATOM 1107 C C . GLN A 1 128 ? -2.186 2.917 25.831 1.00 97.38 128 GLN A C 1
ATOM 1109 O O . GLN A 1 128 ? -2.497 2.933 27.018 1.00 97.38 128 GLN A O 1
ATOM 1114 N N . ASN A 1 129 ? -2.418 3.942 25.010 1.00 96.88 129 ASN A N 1
ATOM 1115 C CA . ASN A 1 129 ? -3.005 5.213 25.431 1.00 96.88 129 ASN A CA 1
ATOM 1116 C C . ASN A 1 129 ? -4.511 5.322 25.121 1.00 96.88 129 ASN A C 1
ATOM 1118 O O . ASN A 1 129 ? -5.076 6.404 25.257 1.00 96.88 129 ASN A O 1
ATOM 1122 N N . ASN A 1 130 ? -5.167 4.225 24.718 1.00 96.19 130 ASN A N 1
ATOM 1123 C CA . ASN A 1 130 ? -6.586 4.186 24.333 1.00 96.19 130 ASN A CA 1
ATOM 1124 C C . ASN A 1 130 ? -6.972 5.225 23.260 1.00 96.19 130 ASN A C 1
ATOM 1126 O O . ASN A 1 130 ? -8.059 5.800 23.288 1.00 96.19 130 ASN A O 1
ATOM 1130 N N . ILE A 1 131 ? -6.072 5.469 22.311 1.00 96.44 131 ILE A N 1
ATOM 1131 C CA . ILE A 1 131 ? -6.285 6.360 21.169 1.00 96.44 131 ILE A CA 1
ATOM 1132 C C . ILE A 1 131 ? -6.916 5.537 20.032 1.00 96.44 131 ILE A C 1
ATOM 1134 O O . ILE A 1 131 ? -6.437 4.432 19.776 1.00 96.44 131 ILE A O 1
ATOM 1138 N N . PRO A 1 132 ? -7.962 6.019 19.336 1.00 96.19 132 PRO A N 1
ATOM 1139 C CA . PRO A 1 132 ? -8.534 5.322 18.180 1.00 96.19 132 PRO A CA 1
ATOM 1140 C C . PRO A 1 132 ? -7.554 5.279 16.993 1.00 96.19 132 PRO A C 1
ATOM 1142 O O . PRO A 1 132 ? -6.779 6.210 16.784 1.00 96.19 132 PRO A O 1
ATOM 1145 N N . TYR A 1 133 ? -7.573 4.180 16.232 1.00 97.00 133 TYR A N 1
ATOM 1146 C CA . TYR A 1 133 ? -6.726 3.964 15.041 1.00 97.00 133 TYR A CA 1
ATOM 1147 C C . TYR A 1 133 ? -7.308 2.940 14.048 1.00 97.00 133 TYR A C 1
ATOM 1149 O O . TYR A 1 133 ? -6.586 2.397 13.213 1.00 97.00 133 TYR A O 1
ATOM 1157 N N . GLN A 1 134 ? -8.589 2.586 14.177 1.00 96.88 134 GLN A N 1
ATOM 1158 C CA . GLN A 1 134 ? -9.154 1.429 13.471 1.00 96.88 134 GLN A CA 1
ATOM 1159 C C . GLN A 1 134 ? -9.336 1.691 11.974 1.00 96.88 134 GLN A C 1
ATOM 1161 O O . GLN A 1 134 ? -9.238 0.765 11.169 1.00 96.88 134 GLN A O 1
ATOM 1166 N N . ASN A 1 135 ? -9.612 2.936 11.589 1.00 97.38 135 ASN A N 1
ATOM 1167 C CA . ASN A 1 135 ? -9.834 3.307 10.198 1.00 97.38 135 ASN A CA 1
ATOM 1168 C C . ASN A 1 135 ? -8.508 3.404 9.443 1.00 97.38 135 ASN A C 1
ATOM 1170 O O . ASN A 1 135 ? -8.368 2.812 8.372 1.00 97.38 135 ASN A O 1
ATOM 1174 N N . ILE A 1 136 ? -7.512 4.076 10.024 1.00 97.12 136 ILE A N 1
ATOM 1175 C CA . ILE A 1 136 ? -6.188 4.190 9.412 1.00 97.12 136 ILE A CA 1
ATOM 1176 C C . ILE A 1 136 ? -5.475 2.834 9.358 1.00 97.12 136 ILE A C 1
ATOM 1178 O O . ILE A 1 136 ? -4.787 2.556 8.376 1.00 97.12 136 ILE A O 1
ATOM 1182 N N . LEU A 1 137 ? -5.688 1.960 10.354 1.00 96.88 137 LEU A N 1
ATOM 1183 C CA . LEU A 1 137 ? -5.152 0.598 10.357 1.00 96.88 137 LEU A CA 1
ATOM 1184 C C . LEU A 1 137 ? -5.554 -0.164 9.095 1.00 96.88 137 LEU A C 1
ATOM 1186 O O . LEU A 1 137 ? -4.680 -0.713 8.437 1.00 96.88 137 LEU A O 1
ATOM 1190 N N . LYS A 1 138 ? -6.833 -0.130 8.707 1.00 95.75 138 LYS A N 1
ATOM 1191 C CA . LYS A 1 138 ? -7.324 -0.827 7.505 1.00 95.75 138 LYS A CA 1
ATOM 1192 C C . LYS A 1 138 ? -6.607 -0.373 6.234 1.00 95.75 138 LYS A C 1
ATOM 1194 O O . LYS A 1 138 ? -6.296 -1.193 5.376 1.00 95.75 138 LYS A O 1
ATOM 1199 N N . ILE A 1 139 ? -6.336 0.928 6.109 1.00 96.25 139 ILE A N 1
ATOM 1200 C CA . ILE A 1 139 ? -5.632 1.477 4.942 1.00 96.25 139 ILE A CA 1
ATOM 1201 C C . ILE A 1 139 ? -4.161 1.050 4.950 1.00 96.25 139 ILE A C 1
ATOM 1203 O O . ILE A 1 139 ? -3.619 0.666 3.914 1.00 96.25 139 ILE A O 1
ATOM 1207 N N . VAL A 1 140 ? -3.518 1.085 6.119 1.00 95.88 140 VAL A N 1
ATOM 1208 C CA . VAL A 1 140 ? -2.127 0.644 6.283 1.00 95.88 140 VAL A CA 1
ATOM 1209 C C . VAL A 1 140 ? -1.991 -0.856 6.016 1.00 95.88 140 VAL A C 1
ATOM 1211 O O . VAL A 1 140 ? -1.091 -1.252 5.283 1.00 95.88 140 VAL A O 1
ATOM 1214 N N . GLU A 1 141 ? -2.890 -1.686 6.544 1.00 94.12 141 GLU A N 1
ATOM 1215 C CA . GLU A 1 141 ? -2.939 -3.130 6.283 1.00 94.12 141 GLU A CA 1
ATOM 1216 C C . GLU A 1 141 ? -3.127 -3.415 4.794 1.00 94.12 141 GLU A C 1
ATOM 1218 O O . GLU A 1 141 ? -2.376 -4.207 4.226 1.00 94.12 141 GLU A O 1
ATOM 1223 N N . PHE A 1 142 ? -4.058 -2.714 4.138 1.00 92.88 142 PHE A N 1
ATOM 1224 C CA . PHE A 1 142 ? -4.245 -2.822 2.695 1.00 92.88 142 PHE A CA 1
ATOM 1225 C C . PHE A 1 142 ? -2.947 -2.503 1.943 1.00 92.88 142 PHE A C 1
ATOM 1227 O O . PHE A 1 142 ? -2.480 -3.313 1.144 1.00 92.88 142 PHE A O 1
ATOM 1234 N N . ALA A 1 143 ? -2.315 -1.366 2.237 1.00 92.69 143 ALA A N 1
ATOM 1235 C CA . ALA A 1 143 ? -1.087 -0.948 1.568 1.00 92.69 143 ALA A CA 1
ATOM 1236 C C . ALA A 1 143 ? 0.083 -1.918 1.803 1.00 92.69 143 ALA A C 1
ATOM 1238 O O . ALA A 1 143 ? 0.836 -2.205 0.875 1.00 92.69 143 ALA A O 1
ATOM 1239 N N . LEU A 1 144 ? 0.236 -2.442 3.022 1.00 90.31 144 LEU A N 1
ATOM 1240 C CA . LEU A 1 144 ? 1.294 -3.399 3.366 1.00 90.31 144 LEU A CA 1
ATOM 1241 C C . LEU A 1 144 ? 1.012 -4.822 2.863 1.00 90.31 144 LEU A C 1
ATOM 1243 O O . LEU A 1 144 ? 1.939 -5.625 2.784 1.00 90.31 144 LEU A O 1
ATOM 1247 N N . SER A 1 145 ? -0.233 -5.133 2.493 1.00 87.88 145 SER A N 1
ATOM 1248 C CA . SER A 1 145 ? -0.585 -6.391 1.822 1.00 87.88 145 SER A CA 1
ATOM 1249 C C . SER A 1 145 ? -0.189 -6.413 0.343 1.00 87.88 145 SER A C 1
ATOM 1251 O O . SER A 1 145 ? -0.134 -7.484 -0.267 1.00 87.88 145 SER A O 1
ATOM 1253 N N . LEU A 1 146 ? 0.113 -5.246 -0.241 1.00 83.81 146 LEU A N 1
ATOM 1254 C CA . LEU A 1 146 ? 0.571 -5.163 -1.620 1.00 83.81 146 LEU A CA 1
ATOM 1255 C C . LEU A 1 146 ? 1.943 -5.846 -1.749 1.00 83.81 146 LEU A C 1
ATOM 1257 O O . LEU A 1 146 ? 2.872 -5.528 -1.000 1.00 83.81 146 LEU A O 1
ATOM 1261 N N . PRO A 1 147 ? 2.109 -6.779 -2.699 1.00 70.50 147 PRO A N 1
ATOM 1262 C CA . PRO A 1 147 ? 3.359 -7.502 -2.851 1.00 70.50 147 PRO A CA 1
ATOM 1263 C C . PRO A 1 147 ? 4.476 -6.544 -3.280 1.00 70.50 147 PRO A C 1
ATOM 1265 O O . PRO A 1 147 ? 4.475 -6.019 -4.389 1.00 70.50 147 PRO A O 1
ATOM 1268 N N . GLY A 1 148 ? 5.467 -6.346 -2.408 1.00 66.62 148 GLY A N 1
ATOM 1269 C CA . GLY A 1 148 ? 6.657 -5.540 -2.710 1.00 66.62 148 GLY A CA 1
ATOM 1270 C C . GLY A 1 148 ? 7.676 -6.238 -3.620 1.00 66.62 148 GLY A C 1
ATOM 1271 O O . GLY A 1 148 ? 8.676 -5.634 -3.998 1.00 66.62 148 GLY A O 1
ATOM 1272 N N . THR A 1 149 ? 7.456 -7.514 -3.950 1.00 68.88 149 THR A N 1
ATOM 1273 C CA . THR A 1 149 ? 8.336 -8.315 -4.810 1.00 68.88 149 THR A CA 1
ATOM 1274 C C . THR A 1 149 ? 7.520 -9.198 -5.748 1.00 68.88 149 THR A C 1
ATOM 1276 O O . THR A 1 149 ? 6.379 -9.563 -5.462 1.00 68.88 149 THR A O 1
ATOM 1279 N N . ASN A 1 150 ? 8.129 -9.596 -6.861 1.00 72.88 150 ASN A N 1
ATOM 1280 C CA . ASN A 1 150 ? 7.547 -10.542 -7.809 1.00 72.88 150 ASN A CA 1
ATOM 1281 C C . ASN A 1 150 ? 7.572 -12.001 -7.306 1.00 72.88 150 ASN A C 1
ATOM 1283 O O . ASN A 1 150 ? 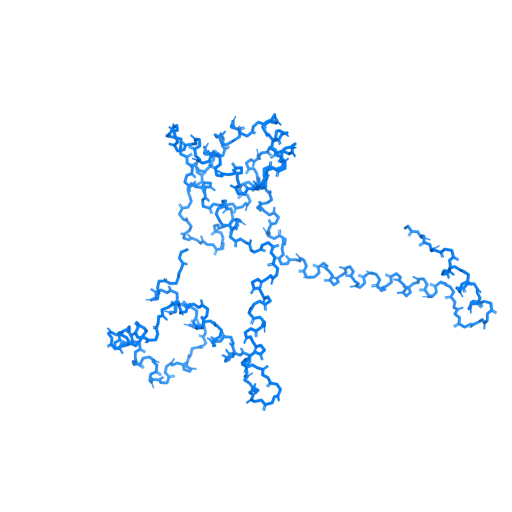7.063 -12.869 -8.005 1.00 72.88 150 ASN A O 1
ATOM 1287 N N . VAL A 1 151 ? 8.112 -12.287 -6.113 1.00 74.00 151 VAL A N 1
ATOM 1288 C CA . VAL A 1 151 ? 8.288 -13.650 -5.573 1.00 74.00 151 VAL A CA 1
ATOM 1289 C C . VAL A 1 151 ? 6.971 -14.428 -5.535 1.00 74.00 151 VAL A C 1
ATOM 1291 O O . VAL A 1 151 ? 6.924 -15.602 -5.903 1.00 74.00 151 VAL A O 1
ATOM 1294 N N . ALA A 1 152 ? 5.876 -13.777 -5.130 1.00 70.31 152 ALA A N 1
ATOM 1295 C CA . ALA A 1 152 ? 4.553 -14.401 -5.133 1.00 70.31 152 ALA A CA 1
ATOM 1296 C C . ALA A 1 152 ? 4.135 -14.814 -6.556 1.00 70.31 152 ALA A C 1
ATOM 1298 O O . ALA A 1 152 ? 3.677 -15.937 -6.779 1.00 70.31 152 ALA A O 1
ATOM 1299 N N . THR A 1 153 ? 4.369 -13.939 -7.533 1.00 74.81 153 THR A N 1
ATOM 1300 C CA . THR A 1 153 ? 4.103 -14.190 -8.951 1.00 74.81 153 THR A CA 1
ATOM 1301 C C . THR A 1 153 ? 5.011 -15.291 -9.510 1.00 74.81 153 THR A C 1
ATOM 1303 O O . THR A 1 153 ? 4.532 -16.196 -10.191 1.00 74.81 153 THR A O 1
ATOM 1306 N N . GLU A 1 154 ? 6.303 -15.286 -9.174 1.00 78.69 154 GLU A N 1
ATOM 1307 C CA . GLU A 1 154 ? 7.264 -16.328 -9.559 1.00 78.69 154 GLU A CA 1
ATOM 1308 C C . GLU A 1 154 ? 6.875 -17.701 -8.999 1.00 78.69 154 GLU A C 1
ATOM 1310 O O . GLU A 1 154 ? 6.968 -18.710 -9.701 1.00 78.69 154 GLU A O 1
ATOM 1315 N N . CYS A 1 155 ? 6.360 -17.758 -7.767 1.00 79.56 155 CYS A N 1
ATOM 1316 C CA . CYS A 1 155 ? 5.833 -18.988 -7.176 1.00 79.56 155 CYS A CA 1
ATOM 1317 C C . CYS A 1 155 ? 4.636 -19.537 -7.973 1.00 79.56 155 CYS A C 1
ATOM 1319 O O . CYS A 1 155 ? 4.565 -20.743 -8.244 1.00 79.56 155 CYS A O 1
ATOM 1321 N N . VAL A 1 156 ? 3.721 -18.660 -8.405 1.00 80.12 156 VAL A N 1
ATOM 1322 C CA . VAL A 1 156 ? 2.602 -19.037 -9.282 1.00 80.12 156 VAL A CA 1
ATOM 1323 C C . VAL A 1 156 ? 3.118 -19.541 -10.630 1.00 80.12 156 VAL A C 1
ATOM 1325 O O . VAL A 1 156 ? 2.681 -20.604 -11.071 1.00 80.12 156 VAL A O 1
ATOM 1328 N N . PHE A 1 157 ? 4.087 -18.865 -11.255 1.00 80.44 157 PHE A N 1
ATOM 1329 C CA . PHE A 1 157 ? 4.686 -19.317 -12.517 1.00 80.44 157 PHE A CA 1
ATOM 1330 C C . PHE A 1 157 ? 5.416 -20.657 -12.385 1.00 80.44 157 PHE A C 1
ATOM 1332 O O . PHE A 1 157 ? 5.276 -21.526 -13.243 1.00 80.44 157 PHE A O 1
ATOM 1339 N N . SER A 1 158 ? 6.120 -20.888 -11.279 1.00 82.69 158 SER A N 1
ATOM 1340 C CA . SER A 1 158 ? 6.727 -22.188 -10.978 1.00 82.69 158 SER A CA 1
ATOM 1341 C C . SER A 1 158 ? 5.666 -23.289 -10.851 1.00 82.69 158 SER A C 1
ATOM 1343 O O . SER A 1 158 ? 5.820 -24.379 -11.406 1.00 82.69 158 SER A O 1
ATOM 1345 N N . SER A 1 159 ? 4.538 -23.004 -10.187 1.00 80.12 159 SER A N 1
ATOM 1346 C CA . SER A 1 159 ? 3.392 -23.922 -10.138 1.00 80.12 159 SER A CA 1
ATOM 1347 C C . SER A 1 159 ? 2.764 -24.155 -11.512 1.00 80.12 159 SER A C 1
ATOM 1349 O O . SER A 1 159 ? 2.391 -25.291 -11.808 1.00 80.12 159 SER A O 1
ATOM 1351 N N . ILE A 1 160 ? 2.669 -23.118 -12.349 1.00 82.25 160 ILE A N 1
ATOM 1352 C CA . ILE A 1 160 ? 2.203 -23.228 -13.734 1.00 82.25 160 ILE A CA 1
ATOM 1353 C C . ILE A 1 160 ? 3.104 -24.177 -14.509 1.00 82.25 160 ILE A C 1
ATOM 1355 O O . ILE A 1 160 ? 2.588 -25.120 -15.091 1.00 82.25 160 ILE A O 1
ATOM 1359 N N . ASN A 1 161 ? 4.425 -24.008 -14.447 1.00 80.75 161 ASN A N 1
ATOM 1360 C CA . ASN A 1 161 ? 5.375 -24.849 -15.178 1.00 80.75 161 ASN A CA 1
ATOM 1361 C C . ASN A 1 161 ? 5.304 -26.331 -14.772 1.00 80.75 161 ASN A C 1
ATOM 1363 O O . ASN A 1 161 ? 5.613 -27.200 -15.578 1.00 80.75 161 ASN A O 1
ATOM 1367 N N . LYS A 1 162 ? 4.856 -26.649 -13.549 1.00 78.00 162 LYS A N 1
ATOM 1368 C CA . LYS A 1 162 ? 4.606 -28.041 -13.121 1.00 78.00 162 LYS A CA 1
ATOM 1369 C C . LYS A 1 162 ? 3.351 -28.652 -13.754 1.00 78.00 162 LYS A C 1
ATOM 1371 O O . LYS A 1 162 ? 3.283 -29.867 -13.905 1.00 78.00 162 LYS A O 1
ATOM 1376 N N . ILE A 1 163 ? 2.350 -27.828 -14.066 1.00 75.31 163 ILE A N 1
ATOM 1377 C CA . ILE A 1 163 ? 1.047 -28.245 -14.617 1.00 75.31 163 ILE A CA 1
ATOM 1378 C C . ILE A 1 163 ? 1.042 -28.147 -16.149 1.00 75.31 163 ILE A C 1
ATOM 1380 O O . ILE A 1 163 ? 0.388 -28.940 -16.824 1.00 75.31 163 ILE A O 1
ATOM 1384 N N . TRP A 1 164 ? 1.760 -27.169 -16.693 1.00 69.69 164 TRP A N 1
ATOM 1385 C CA . TRP A 1 164 ? 1.816 -26.806 -18.100 1.00 69.69 164 TRP A CA 1
ATOM 1386 C C . TRP A 1 164 ? 3.230 -27.057 -18.627 1.00 69.69 164 TRP A C 1
ATOM 1388 O O . TRP A 1 164 ? 4.038 -26.141 -18.758 1.00 69.69 164 TRP A O 1
ATOM 1398 N N . THR A 1 165 ? 3.542 -28.325 -18.897 1.00 65.44 165 THR A N 1
ATOM 1399 C CA . THR A 1 165 ? 4.780 -28.710 -19.584 1.00 65.44 165 THR A CA 1
ATOM 1400 C C . THR A 1 165 ? 4.509 -28.971 -21.061 1.00 65.44 165 THR A C 1
ATOM 1402 O O . THR A 1 165 ? 3.425 -29.424 -21.444 1.00 65.44 165 THR A O 1
ATOM 1405 N N . THR A 1 166 ? 5.522 -28.735 -21.895 1.00 58.44 166 THR A N 1
ATOM 1406 C CA . THR A 1 166 ? 5.507 -28.994 -23.345 1.00 58.44 166 THR A CA 1
ATOM 1407 C C . THR A 1 166 ? 5.231 -30.460 -23.692 1.00 58.44 166 THR A C 1
ATOM 1409 O O . THR A 1 166 ? 4.786 -30.749 -24.797 1.00 58.44 166 THR A O 1
ATOM 1412 N N . GLU A 1 167 ? 5.464 -31.378 -22.750 1.00 60.19 167 GLU A N 1
ATOM 1413 C CA . GLU A 1 167 ? 5.403 -32.826 -22.966 1.00 60.19 167 GLU A CA 1
ATOM 1414 C C . GLU A 1 167 ? 4.076 -33.484 -22.550 1.00 60.19 167 GLU A C 1
ATOM 1416 O O . GLU A 1 167 ? 3.831 -34.617 -22.963 1.00 60.19 167 GLU A O 1
ATOM 1421 N N . LYS A 1 168 ? 3.221 -32.847 -21.724 1.00 57.19 168 LYS A N 1
ATOM 1422 C CA . LYS A 1 168 ? 2.063 -33.554 -21.123 1.00 57.19 168 LYS A CA 1
ATOM 1423 C C . LYS A 1 168 ? 0.701 -32.859 -21.168 1.00 57.19 168 LYS A C 1
ATOM 1425 O O . LYS A 1 168 ? -0.296 -33.577 -21.167 1.00 57.19 168 LYS A O 1
ATOM 1430 N N . THR A 1 169 ? 0.593 -31.530 -21.239 1.00 61.47 169 THR A N 1
ATOM 1431 C CA . THR A 1 169 ? -0.722 -30.876 -21.051 1.00 61.47 169 THR A CA 1
ATOM 1432 C C . THR A 1 169 ? -0.801 -29.499 -21.714 1.00 61.47 169 THR A C 1
ATOM 1434 O O . THR A 1 169 ? -0.447 -28.488 -21.119 1.00 61.47 169 THR A O 1
ATOM 1437 N N . GLN A 1 170 ? -1.352 -29.421 -22.930 1.00 66.94 170 GLN A N 1
ATOM 1438 C CA . GLN A 1 170 ? -1.775 -28.154 -23.552 1.00 66.94 170 GLN A CA 1
ATOM 1439 C C . GLN A 1 170 ? -3.129 -27.696 -22.980 1.00 66.94 170 GLN A C 1
ATOM 1441 O O . GLN A 1 170 ? -4.122 -27.563 -23.696 1.00 66.94 170 GLN A O 1
ATOM 1446 N N . LEU A 1 171 ? -3.204 -27.512 -21.659 1.00 75.88 171 LEU A N 1
ATOM 1447 C CA . LEU A 1 171 ? -4.420 -26.998 -21.036 1.00 75.88 171 LEU A CA 1
ATOM 1448 C C . LEU A 1 171 ? -4.671 -25.573 -21.521 1.00 75.88 171 LEU A C 1
ATOM 1450 O O . LEU A 1 171 ? -3.758 -24.751 -21.594 1.00 75.88 171 LEU A O 1
ATOM 1454 N N . ASN A 1 172 ? -5.928 -25.264 -21.828 1.00 80.94 172 ASN A N 1
ATOM 1455 C CA . ASN A 1 172 ? -6.287 -23.895 -22.157 1.00 80.94 172 ASN A CA 1
ATOM 1456 C C . ASN A 1 172 ? -6.078 -22.982 -20.928 1.00 80.94 172 ASN A C 1
ATOM 1458 O O . ASN A 1 172 ? -6.176 -23.413 -19.773 1.00 80.94 172 ASN A O 1
ATOM 1462 N N . ILE A 1 173 ? -5.834 -21.693 -21.181 1.00 78.44 173 ILE A N 1
ATOM 1463 C CA . ILE A 1 173 ? -5.545 -20.700 -20.134 1.00 78.44 173 ILE A CA 1
ATOM 1464 C C . ILE A 1 173 ? -6.683 -20.610 -19.103 1.00 78.44 173 ILE A C 1
ATOM 1466 O O . ILE A 1 173 ? -6.422 -20.408 -17.917 1.00 78.44 173 ILE A O 1
ATOM 1470 N N . LYS A 1 174 ? -7.946 -20.797 -19.517 1.00 78.19 174 LYS A N 1
ATOM 1471 C CA . LYS A 1 174 ? -9.101 -20.757 -18.602 1.00 78.19 174 LYS A CA 1
ATOM 1472 C C . LYS A 1 174 ? -9.033 -21.899 -17.583 1.00 78.19 174 LYS A C 1
ATOM 1474 O O . LYS A 1 174 ? -9.177 -21.654 -16.390 1.00 78.19 174 LYS A O 1
ATOM 1479 N N . THR A 1 175 ? -8.757 -23.118 -18.038 1.00 80.94 175 THR A N 1
ATOM 1480 C CA . THR A 1 175 ? -8.602 -24.309 -17.198 1.00 80.94 175 THR A CA 1
ATOM 1481 C C . THR A 1 175 ? -7.404 -24.165 -16.270 1.00 80.94 175 THR A C 1
ATOM 1483 O O . THR A 1 175 ? -7.531 -24.425 -15.076 1.00 80.94 175 THR A O 1
ATOM 1486 N N . LEU A 1 176 ? -6.269 -23.679 -16.781 1.00 81.44 176 LEU A N 1
ATOM 1487 C CA . LEU A 1 176 ? -5.087 -23.421 -15.960 1.00 81.44 176 LEU A CA 1
ATOM 1488 C C . LEU A 1 176 ? -5.390 -22.409 -14.846 1.00 81.44 176 LEU A C 1
ATOM 1490 O O . LEU A 1 176 ? -5.085 -22.666 -13.683 1.00 81.44 176 LEU A O 1
ATOM 1494 N N . LYS A 1 177 ? -6.060 -21.299 -15.178 1.00 80.12 177 LYS A N 1
ATOM 1495 C CA . LYS A 1 177 ? -6.491 -20.289 -14.203 1.00 80.12 177 LYS A CA 1
ATOM 1496 C C . LYS A 1 177 ? -7.381 -20.899 -13.120 1.00 80.12 177 LYS A C 1
ATOM 1498 O O . LYS A 1 177 ? -7.135 -20.663 -11.943 1.00 80.12 177 LYS A O 1
ATOM 1503 N N . SER A 1 178 ? -8.368 -21.714 -13.498 1.00 81.31 178 SER A N 1
ATOM 1504 C CA . SER A 1 178 ? -9.248 -22.398 -12.543 1.00 81.31 178 SER A CA 1
ATOM 1505 C C . SER A 1 178 ? -8.490 -23.347 -11.614 1.00 81.31 178 SER A C 1
ATOM 1507 O O . SER A 1 178 ? -8.739 -23.327 -10.411 1.00 81.31 178 SER A O 1
ATOM 1509 N N . ILE A 1 179 ? -7.545 -24.137 -12.135 1.00 81.56 179 ILE A N 1
ATOM 1510 C CA . ILE A 1 179 ? -6.725 -25.050 -11.321 1.00 81.56 179 ILE A CA 1
ATOM 1511 C C . ILE A 1 179 ? -5.882 -24.263 -10.315 1.00 81.56 179 ILE A C 1
ATOM 1513 O O . ILE A 1 179 ? -5.849 -24.618 -9.138 1.00 81.56 179 ILE A O 1
ATOM 1517 N N . LEU A 1 180 ? -5.231 -23.182 -10.752 1.00 81.94 180 LEU A N 1
ATOM 1518 C CA . LEU A 1 180 ? -4.442 -22.330 -9.860 1.00 81.94 180 LEU A CA 1
ATOM 1519 C C . LEU A 1 180 ? -5.322 -21.679 -8.794 1.00 81.94 180 LEU A C 1
ATOM 1521 O O . LEU A 1 180 ? -4.974 -21.729 -7.620 1.00 81.94 180 LEU A O 1
ATOM 1525 N N . SER A 1 181 ? -6.472 -21.115 -9.175 1.00 79.81 181 SER A N 1
ATOM 1526 C CA . SER A 1 181 ? -7.407 -20.521 -8.216 1.00 79.81 181 SER A CA 1
ATOM 152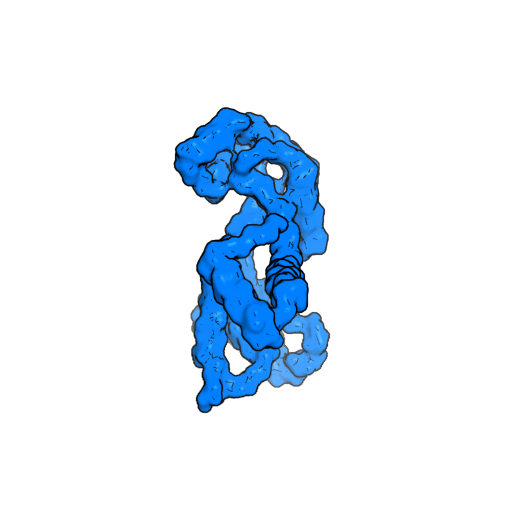7 C C . SER A 1 181 ? -7.868 -21.537 -7.176 1.00 79.81 181 SER A C 1
ATOM 1529 O O . SER A 1 181 ? -7.898 -21.206 -6.000 1.00 79.81 181 SER A O 1
ATOM 1531 N N . LEU A 1 182 ? -8.173 -22.778 -7.566 1.00 79.88 182 LEU A N 1
ATOM 1532 C CA . LEU A 1 182 ? -8.502 -23.832 -6.604 1.00 79.88 182 LEU A CA 1
ATOM 1533 C C . LEU A 1 182 ? -7.311 -24.154 -5.701 1.00 79.88 182 LEU A C 1
ATOM 1535 O O . LEU A 1 182 ? -7.465 -24.165 -4.490 1.00 79.88 182 LEU A O 1
ATOM 1539 N N . LYS A 1 183 ? -6.119 -24.356 -6.268 1.00 78.88 183 LYS A N 1
ATOM 1540 C CA . LYS A 1 183 ? -4.917 -24.733 -5.512 1.00 78.88 183 LYS A CA 1
ATOM 1541 C C . LYS A 1 183 ? -4.490 -23.683 -4.484 1.00 78.88 183 LYS A C 1
ATOM 1543 O O . LYS A 1 183 ? -4.052 -24.049 -3.402 1.00 78.88 183 LYS A O 1
ATOM 1548 N N . TYR A 1 184 ? -4.557 -22.403 -4.842 1.00 76.31 184 TYR A N 1
ATOM 1549 C CA . TYR A 1 184 ? -4.111 -21.316 -3.970 1.00 76.31 184 TYR A CA 1
ATOM 1550 C C . TYR A 1 184 ? -5.191 -20.855 -2.989 1.00 76.31 184 TYR A C 1
ATOM 1552 O O . TYR A 1 184 ? -4.848 -20.382 -1.911 1.00 76.31 184 TYR A O 1
ATOM 1560 N N . ASN A 1 185 ? -6.474 -21.012 -3.330 1.00 74.00 185 ASN A N 1
ATOM 1561 C CA . ASN A 1 185 ? -7.560 -20.600 -2.445 1.00 74.00 185 ASN A CA 1
ATOM 1562 C C . ASN A 1 185 ? -8.035 -21.736 -1.526 1.00 74.00 185 ASN A C 1
ATOM 1564 O O . ASN A 1 185 ? -8.395 -21.484 -0.384 1.00 74.00 185 ASN A O 1
ATOM 1568 N N . LEU A 1 186 ? -8.029 -22.996 -1.969 1.00 74.44 186 LEU A N 1
ATOM 1569 C CA . LEU A 1 186 ? -8.393 -24.123 -1.108 1.00 74.44 186 LEU A CA 1
ATOM 1570 C C . LEU A 1 186 ? -7.202 -24.493 -0.219 1.00 74.44 186 LEU A C 1
ATOM 1572 O O . LEU A 1 186 ? -6.373 -25.327 -0.570 1.00 74.44 186 LEU A O 1
ATOM 1576 N N . THR A 1 187 ? -7.132 -23.858 0.947 1.00 68.38 187 THR A N 1
ATOM 1577 C CA . THR A 1 187 ? -6.137 -24.155 1.989 1.00 68.38 187 THR A CA 1
ATOM 1578 C C . THR A 1 187 ? -6.486 -25.399 2.811 1.00 68.38 187 THR A C 1
ATOM 1580 O O . THR A 1 187 ? -5.647 -25.912 3.550 1.00 68.38 187 THR A O 1
ATOM 1583 N N . ASN A 1 188 ? -7.717 -25.895 2.677 1.00 72.69 188 ASN A N 1
ATOM 1584 C CA . ASN A 1 188 ? -8.226 -27.054 3.400 1.00 72.69 188 ASN A CA 1
ATOM 1585 C C . ASN A 1 188 ? -7.631 -28.364 2.866 1.00 72.69 188 ASN A C 1
ATOM 1587 O O . ASN A 1 188 ? -7.364 -28.505 1.671 1.00 72.69 188 ASN A O 1
ATOM 1591 N N . SER A 1 189 ? -7.482 -29.359 3.746 1.00 79.31 189 SER A N 1
ATOM 1592 C CA . SER A 1 189 ? -7.119 -30.714 3.326 1.00 79.31 189 SER A CA 1
ATOM 1593 C C . SER A 1 189 ? -8.204 -31.319 2.426 1.00 79.31 189 SER A C 1
ATOM 1595 O O . SER A 1 189 ? -9.363 -30.896 2.440 1.00 79.31 189 SER A O 1
ATOM 1597 N N . CYS A 1 190 ? -7.838 -32.347 1.655 1.00 78.62 190 CYS A N 1
ATOM 1598 C CA . CYS A 1 190 ? -8.800 -33.078 0.824 1.00 78.62 190 CYS A CA 1
ATOM 1599 C C . CYS A 1 190 ? -9.942 -33.683 1.656 1.00 78.62 190 CYS A C 1
ATOM 1601 O O . CYS A 1 190 ? -11.065 -33.739 1.172 1.00 78.62 190 CYS A O 1
ATOM 1603 N N . GLU A 1 191 ? -9.666 -34.077 2.902 1.00 82.00 191 GLU A N 1
ATOM 1604 C CA . GLU A 1 191 ? -10.661 -34.595 3.849 1.00 82.00 191 GLU A CA 1
ATOM 1605 C C . GLU A 1 191 ? -11.689 -33.519 4.214 1.00 82.00 191 GLU A C 1
ATOM 1607 O O . GLU A 1 191 ? -12.883 -33.708 4.008 1.00 82.00 191 GLU A O 1
ATOM 1612 N N . ILE A 1 192 ? -11.228 -32.335 4.634 1.00 82.88 192 ILE A N 1
ATOM 1613 C CA . ILE A 1 192 ? -12.117 -31.213 4.970 1.00 82.88 192 ILE A CA 1
ATOM 1614 C C . ILE A 1 192 ? -12.917 -30.774 3.737 1.00 82.88 192 ILE A C 1
ATOM 1616 O O . ILE A 1 192 ? -14.100 -30.457 3.831 1.00 82.88 192 ILE A O 1
ATOM 1620 N N . PHE A 1 193 ? -12.288 -30.752 2.560 1.00 80.81 193 PHE A N 1
ATOM 1621 C CA . PHE A 1 193 ? -12.978 -30.403 1.320 1.00 80.81 193 PHE A CA 1
ATOM 1622 C C . PHE A 1 193 ? -14.052 -31.431 0.942 1.00 80.81 193 PHE A C 1
ATOM 1624 O O . PHE A 1 193 ? -15.150 -31.049 0.539 1.00 80.81 193 PHE A O 1
ATOM 1631 N N . HIS A 1 194 ? -13.759 -32.720 1.106 1.00 83.00 194 HIS A N 1
ATOM 1632 C CA . HIS A 1 194 ? -14.721 -33.798 0.908 1.00 83.00 194 HIS A CA 1
ATOM 1633 C C . HIS A 1 194 ? -15.919 -33.660 1.857 1.00 83.00 194 HIS A C 1
ATOM 1635 O O . HIS A 1 194 ? -17.065 -33.742 1.411 1.00 83.00 194 HIS A O 1
ATOM 1641 N N . ASP A 1 195 ? -15.669 -33.348 3.127 1.00 85.38 195 ASP A N 1
ATOM 1642 C CA . ASP A 1 195 ? -16.731 -33.121 4.106 1.00 85.38 195 ASP A CA 1
ATOM 1643 C C . ASP A 1 195 ? -17.587 -31.900 3.745 1.00 85.38 195 ASP A C 1
ATOM 1645 O O . ASP A 1 195 ? -18.812 -31.954 3.854 1.00 85.38 195 ASP A O 1
ATOM 1649 N N . ILE A 1 196 ? -16.982 -30.811 3.255 1.00 82.38 196 ILE A N 1
ATOM 1650 C CA . ILE A 1 196 ? -17.731 -29.644 2.758 1.00 82.38 196 ILE A CA 1
ATOM 1651 C C . ILE A 1 196 ? -18.628 -30.036 1.580 1.00 82.38 196 ILE A C 1
ATOM 1653 O O . ILE A 1 196 ? -19.780 -29.610 1.530 1.00 82.38 196 ILE A O 1
ATOM 1657 N N . LEU A 1 197 ? -18.125 -30.847 0.643 1.00 80.06 197 LEU A N 1
ATOM 1658 C CA . LEU A 1 197 ? -18.904 -31.293 -0.511 1.00 80.06 197 LEU A CA 1
ATOM 1659 C C . LEU A 1 197 ? -20.112 -32.129 -0.083 1.00 80.06 197 LEU A C 1
ATOM 1661 O O . LEU A 1 197 ? -21.225 -31.831 -0.510 1.00 80.06 197 LEU A O 1
ATOM 1665 N N . ILE A 1 198 ? -19.917 -33.135 0.773 1.00 83.50 198 ILE A N 1
ATOM 1666 C CA . ILE A 1 198 ? -21.011 -34.008 1.233 1.00 83.50 198 ILE A CA 1
ATOM 1667 C C . ILE A 1 198 ? -22.073 -33.217 2.001 1.00 83.50 198 ILE A C 1
ATOM 1669 O O . ILE A 1 198 ? -23.267 -33.454 1.820 1.00 83.50 198 ILE A O 1
ATOM 1673 N N . ASN A 1 199 ? -21.650 -32.258 2.825 1.00 85.19 199 ASN A N 1
ATOM 1674 C CA . ASN A 1 199 ? -22.558 -31.476 3.661 1.00 85.19 199 ASN A CA 1
ATOM 1675 C C . ASN A 1 199 ? -23.259 -30.327 2.912 1.00 85.19 199 ASN A C 1
ATOM 1677 O O . ASN A 1 199 ? -24.105 -29.645 3.492 1.00 85.19 199 ASN A O 1
ATOM 1681 N N . ASP A 1 200 ? -22.961 -30.120 1.626 1.00 82.25 200 ASP A N 1
ATOM 1682 C CA . ASP A 1 200 ? -23.558 -29.073 0.797 1.00 82.25 200 ASP A CA 1
ATOM 1683 C C . ASP A 1 200 ? -24.150 -29.645 -0.506 1.00 82.25 200 ASP A C 1
ATOM 1685 O O . ASP A 1 200 ? -23.562 -29.530 -1.591 1.00 82.25 200 ASP A O 1
ATOM 1689 N N . PRO A 1 201 ? -25.366 -30.221 -0.437 1.00 80.75 201 PRO A N 1
ATOM 1690 C CA . PRO A 1 201 ? -26.019 -30.858 -1.580 1.00 80.75 201 PRO A CA 1
ATOM 1691 C C . PRO A 1 201 ? -26.196 -29.913 -2.774 1.00 80.75 201 PRO A C 1
ATOM 1693 O O . PRO A 1 201 ? -26.127 -30.335 -3.926 1.00 80.75 201 PRO A O 1
ATOM 1696 N N . ASN A 1 202 ? -26.379 -28.614 -2.515 1.00 80.44 202 ASN A N 1
ATOM 1697 C CA . ASN A 1 202 ? -26.535 -27.601 -3.557 1.00 80.44 202 ASN A CA 1
ATOM 1698 C C . ASN A 1 202 ? -25.243 -27.392 -4.356 1.00 80.44 202 ASN A C 1
ATOM 1700 O O . ASN A 1 202 ? -25.291 -27.177 -5.571 1.00 80.44 202 ASN A O 1
ATOM 1704 N N . LEU A 1 203 ? -24.085 -27.457 -3.693 1.00 77.50 203 LEU A N 1
ATOM 1705 C CA . LEU A 1 203 ? -22.787 -27.392 -4.359 1.00 77.50 203 LEU A CA 1
ATOM 1706 C C . LEU A 1 203 ? -22.536 -28.655 -5.187 1.00 77.50 203 LEU A C 1
ATOM 1708 O O . LEU A 1 203 ? -22.154 -28.532 -6.349 1.00 77.50 203 LEU A O 1
ATOM 1712 N N . LEU A 1 204 ? -22.830 -29.842 -4.645 1.00 76.31 204 LEU A N 1
ATOM 1713 C CA . LEU A 1 204 ? -22.740 -31.104 -5.391 1.00 76.31 204 LEU A CA 1
ATOM 1714 C C . LEU A 1 204 ? -23.625 -31.099 -6.642 1.00 76.31 204 LEU A C 1
ATOM 1716 O O . LEU A 1 204 ? -23.147 -31.393 -7.738 1.00 76.31 204 LEU A O 1
ATOM 1720 N N . LEU A 1 205 ? -24.885 -30.679 -6.517 1.00 77.69 205 LEU A N 1
ATOM 1721 C CA . LEU A 1 205 ? -25.796 -30.526 -7.656 1.00 77.69 205 LEU A CA 1
ATOM 1722 C C . LEU A 1 205 ? -25.264 -29.518 -8.685 1.00 77.69 205 LEU A C 1
ATOM 1724 O O . LEU A 1 205 ? -25.349 -29.749 -9.891 1.00 77.69 205 LEU A O 1
ATOM 1728 N N . SER A 1 206 ? -24.655 -28.422 -8.229 1.00 71.38 206 SER A N 1
ATOM 1729 C CA . SER A 1 206 ? -24.040 -27.424 -9.116 1.00 71.38 206 SER A CA 1
ATOM 1730 C C . SER A 1 206 ? -22.819 -27.974 -9.866 1.00 71.38 206 SER A C 1
ATOM 1732 O O . SER A 1 206 ? -22.590 -27.600 -11.013 1.00 71.38 206 SER A O 1
ATOM 1734 N N . ILE A 1 207 ? -22.041 -28.864 -9.242 1.00 73.62 207 ILE A N 1
ATOM 1735 C CA . ILE A 1 207 ? -20.883 -29.531 -9.860 1.00 73.62 207 ILE A CA 1
ATOM 1736 C C . ILE A 1 207 ? -21.333 -30.596 -10.869 1.00 73.62 207 ILE A C 1
ATOM 1738 O O . ILE A 1 207 ? -20.713 -30.740 -11.927 1.00 73.62 207 ILE A O 1
ATOM 1742 N N . HIS A 1 208 ? -22.391 -31.349 -10.561 1.00 69.94 208 HIS A N 1
ATOM 1743 C CA . HIS A 1 208 ? -22.896 -32.413 -11.431 1.00 69.94 208 HIS A CA 1
ATOM 1744 C C . HIS A 1 208 ? -23.744 -31.897 -12.597 1.00 69.94 208 HIS A C 1
ATOM 1746 O O . HIS A 1 208 ? -23.722 -32.513 -13.658 1.00 69.94 208 HIS A O 1
ATOM 1752 N N . SER A 1 209 ? -24.451 -30.779 -12.430 1.00 72.69 209 SER A N 1
ATOM 1753 C CA . SER A 1 209 ? -25.316 -30.220 -13.474 1.00 72.69 209 SER A CA 1
ATOM 1754 C C . SER A 1 209 ? -24.551 -29.487 -14.579 1.00 72.69 209 SER A C 1
ATOM 1756 O O . SER A 1 209 ? -23.424 -29.016 -14.401 1.00 72.69 209 SER A O 1
ATOM 1758 N N . ASP A 1 210 ? -25.219 -29.316 -15.719 1.00 63.88 210 ASP A N 1
ATOM 1759 C CA . ASP A 1 210 ? -24.712 -28.538 -16.854 1.00 63.88 210 ASP A CA 1
ATOM 1760 C C . ASP A 1 210 ? -24.714 -27.021 -16.594 1.00 63.88 210 ASP A C 1
ATOM 1762 O O . ASP A 1 210 ? -24.104 -26.259 -17.343 1.00 63.88 210 ASP A O 1
ATOM 1766 N N . GLN A 1 211 ? -25.295 -26.568 -15.471 1.00 60.41 211 GLN A N 1
ATOM 1767 C CA . GLN A 1 211 ? -25.292 -25.159 -15.043 1.00 60.41 211 GLN A CA 1
ATOM 1768 C C . GLN A 1 211 ? -23.877 -24.586 -14.861 1.00 60.41 211 GLN A C 1
ATOM 1770 O O . GLN A 1 211 ? -23.692 -23.366 -14.855 1.00 60.41 211 GLN A O 1
ATOM 1775 N N . LYS A 1 212 ? -22.864 -25.448 -14.700 1.00 56.50 212 LYS A N 1
ATOM 1776 C CA . LYS A 1 212 ? -21.449 -25.050 -14.650 1.00 56.50 212 LYS A CA 1
ATOM 1777 C C . LYS A 1 212 ? -20.912 -24.531 -15.989 1.00 56.50 212 LYS A C 1
ATOM 1779 O O . LYS A 1 212 ? -19.945 -23.772 -15.978 1.00 56.50 212 LYS A O 1
ATOM 1784 N N . TYR A 1 213 ? -21.529 -24.905 -17.112 1.00 56.00 213 TYR A N 1
ATOM 1785 C CA . TYR A 1 213 ? -21.139 -24.468 -18.457 1.00 56.00 213 TYR A CA 1
ATOM 1786 C C . TYR A 1 213 ? -21.901 -23.224 -18.931 1.00 56.00 213 TYR A C 1
ATOM 1788 O O . TYR A 1 213 ? -21.445 -22.547 -19.845 1.00 56.00 213 TYR A O 1
ATOM 1796 N N . ASP A 1 214 ? -23.000 -22.875 -18.260 1.00 55.47 214 ASP A N 1
ATOM 1797 C CA . ASP A 1 214 ? -23.932 -21.815 -18.673 1.00 55.47 214 ASP A CA 1
ATOM 1798 C C . ASP A 1 214 ? -23.582 -20.418 -18.107 1.00 55.47 214 ASP A C 1
ATOM 1800 O O . ASP A 1 214 ? -24.355 -19.464 -18.166 1.00 55.47 214 ASP A O 1
ATOM 1804 N N . ARG A 1 215 ? -22.407 -20.273 -17.480 1.00 52.84 215 ARG A N 1
ATOM 1805 C CA . ARG A 1 215 ? -22.026 -19.055 -16.745 1.00 52.84 215 ARG A CA 1
ATOM 1806 C C . ARG A 1 215 ? -21.005 -18.216 -17.498 1.00 52.84 215 ARG A C 1
ATOM 1808 O O . ARG A 1 215 ? -19.834 -18.153 -17.117 1.00 52.84 215 ARG A O 1
ATOM 1815 N N . GLU A 1 216 ? -21.475 -17.422 -18.453 1.00 48.91 216 GLU A N 1
ATOM 1816 C CA . GLU A 1 216 ? -20.865 -16.106 -18.638 1.00 48.91 216 GLU A CA 1
ATOM 1817 C C . GLU A 1 216 ? -21.074 -15.295 -17.335 1.00 48.91 216 GLU A C 1
ATOM 1819 O O . GLU A 1 216 ? -22.196 -15.083 -16.881 1.00 48.91 216 GLU A O 1
ATOM 1824 N N . ARG A 1 217 ? -19.975 -14.868 -16.692 1.00 42.22 217 ARG A N 1
ATOM 1825 C CA . ARG A 1 217 ? -19.920 -13.909 -15.556 1.00 42.22 217 ARG A CA 1
ATOM 1826 C C . ARG A 1 217 ? -20.292 -14.349 -14.119 1.00 42.22 217 ARG A C 1
ATOM 1828 O O . ARG A 1 217 ? -20.560 -13.479 -13.296 1.00 42.22 217 ARG A O 1
ATOM 1835 N N . LYS A 1 218 ? -20.234 -15.630 -13.716 1.00 42.72 218 LYS A N 1
ATOM 1836 C CA . LYS A 1 218 ? -20.506 -16.015 -12.293 1.00 42.72 218 LYS A CA 1
ATOM 1837 C C . LYS A 1 218 ? -19.493 -16.941 -11.596 1.00 42.72 218 LYS A C 1
ATOM 1839 O O . LYS A 1 218 ? -19.805 -17.495 -10.544 1.00 42.72 218 LYS A O 1
ATOM 1844 N N . SER A 1 219 ? -18.280 -17.110 -12.118 1.00 41.41 219 SER A N 1
ATOM 1845 C CA . SER A 1 219 ? -17.261 -17.978 -11.493 1.00 41.41 219 SER A CA 1
ATOM 1846 C C . SER A 1 219 ? -16.554 -17.353 -10.278 1.00 41.41 219 SER A C 1
ATOM 1848 O O . SER A 1 219 ? -16.169 -18.079 -9.368 1.00 41.41 219 SER A O 1
ATOM 1850 N N . TYR A 1 220 ? -16.451 -16.023 -10.195 1.00 39.41 220 TYR A N 1
ATOM 1851 C CA . TYR A 1 220 ? -15.746 -15.351 -9.090 1.00 39.41 220 TYR A CA 1
ATOM 1852 C C . TYR A 1 220 ? -16.562 -15.227 -7.793 1.00 39.41 220 TYR A C 1
ATOM 1854 O O . TYR A 1 220 ? -15.995 -15.181 -6.707 1.00 39.41 220 TYR A O 1
ATOM 1862 N N . PHE A 1 221 ? -17.895 -15.213 -7.879 1.00 37.91 221 PHE A N 1
ATOM 1863 C CA . PHE A 1 221 ? -18.756 -14.909 -6.728 1.00 37.91 221 PHE A CA 1
ATOM 1864 C C . PHE A 1 221 ? -19.042 -16.122 -5.822 1.00 37.91 221 PHE A C 1
ATOM 1866 O O . PHE A 1 221 ? -19.351 -15.957 -4.643 1.00 37.91 221 PHE A O 1
ATOM 1873 N N . PHE A 1 222 ? -18.949 -17.344 -6.361 1.00 39.62 222 PHE A N 1
ATOM 1874 C CA . PHE A 1 222 ? -19.325 -18.569 -5.641 1.00 39.62 222 PHE A CA 1
ATOM 1875 C C . PHE A 1 222 ? -18.222 -19.115 -4.725 1.00 39.62 222 PHE A C 1
ATOM 1877 O O . PHE A 1 222 ? -18.538 -19.657 -3.671 1.00 39.62 222 PHE A O 1
ATOM 1884 N N . LEU A 1 223 ? -16.945 -18.956 -5.090 1.00 40.78 223 LEU A N 1
ATOM 1885 C CA . LEU A 1 223 ? -15.833 -19.468 -4.280 1.00 40.78 223 LEU A CA 1
ATOM 1886 C C . LEU A 1 223 ? -15.530 -18.560 -3.074 1.00 40.78 223 LEU A C 1
ATOM 1888 O O . LEU A 1 223 ? -15.331 -19.073 -1.976 1.00 40.78 223 LEU A O 1
ATOM 1892 N N . ASN A 1 224 ? -15.601 -17.231 -3.233 1.00 38.12 224 ASN A N 1
ATOM 1893 C CA . ASN A 1 224 ? -15.286 -16.282 -2.153 1.00 38.12 224 ASN A CA 1
ATOM 1894 C C . ASN A 1 224 ? -16.280 -16.301 -0.984 1.00 38.12 224 ASN A C 1
ATOM 1896 O O . ASN A 1 224 ? -15.865 -16.149 0.158 1.00 38.12 224 ASN A O 1
ATOM 1900 N N . ASN A 1 225 ? -17.577 -16.506 -1.235 1.00 38.00 225 ASN A N 1
ATOM 1901 C CA . ASN A 1 225 ? -18.585 -16.427 -0.169 1.00 38.00 225 ASN A CA 1
ATOM 1902 C C . ASN A 1 225 ? -18.761 -17.723 0.639 1.00 38.00 225 ASN A C 1
ATOM 1904 O O . ASN A 1 225 ? -19.364 -17.670 1.706 1.00 38.00 225 ASN A O 1
ATOM 1908 N N . LYS A 1 226 ? -18.292 -18.882 0.145 1.00 40.78 226 LYS A N 1
ATOM 1909 C CA . LYS A 1 226 ? -18.616 -20.189 0.756 1.00 40.78 226 LYS A CA 1
ATOM 1910 C C . LYS A 1 226 ? -17.447 -20.877 1.459 1.00 40.78 226 LYS A C 1
ATOM 1912 O O . LYS A 1 226 ? -17.681 -21.655 2.374 1.00 40.78 226 LYS A O 1
ATOM 1917 N N . PHE A 1 227 ? -16.208 -20.571 1.078 1.00 43.06 227 PHE A N 1
ATOM 1918 C CA . PHE A 1 227 ? -15.024 -21.262 1.602 1.00 43.06 227 PHE A CA 1
ATOM 1919 C C . PHE A 1 227 ? -14.2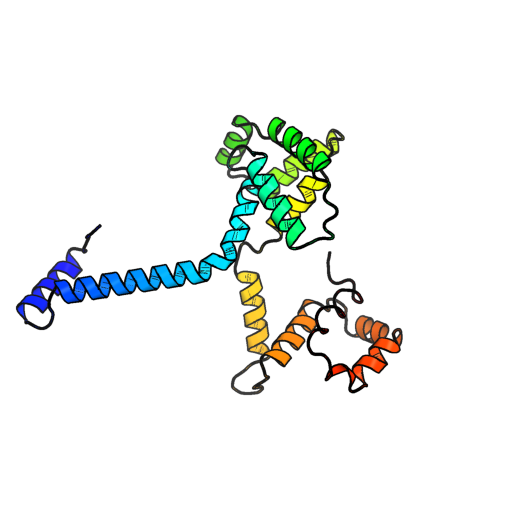20 -20.462 2.636 1.00 43.06 227 PHE A C 1
ATOM 1921 O O . PHE A 1 227 ? -13.123 -20.892 2.971 1.00 43.06 227 PHE A O 1
ATOM 1928 N N . ASN A 1 228 ? -14.739 -19.333 3.155 1.00 38.59 228 ASN A N 1
ATOM 1929 C CA . ASN A 1 228 ? -14.000 -18.440 4.069 1.00 38.59 228 ASN A CA 1
ATOM 1930 C C . ASN A 1 228 ? -12.548 -18.240 3.605 1.00 38.59 228 ASN A C 1
ATOM 1932 O O . ASN A 1 228 ? -11.586 -18.458 4.340 1.00 38.59 228 ASN A O 1
ATOM 1936 N N . LEU A 1 229 ? -12.411 -17.874 2.332 1.00 38.56 229 LEU A N 1
ATOM 1937 C CA . LEU A 1 229 ? -11.127 -17.599 1.714 1.00 38.56 229 LEU A CA 1
ATOM 1938 C C . LEU A 1 229 ? -10.586 -16.308 2.331 1.00 38.56 229 LEU A C 1
ATOM 1940 O O . LEU A 1 229 ? -11.113 -15.244 2.037 1.00 38.56 229 LEU A O 1
ATOM 1944 N N . ILE A 1 230 ? -9.630 -16.475 3.251 1.00 30.02 230 ILE A N 1
ATOM 1945 C CA . ILE A 1 230 ? -8.686 -15.512 3.850 1.00 30.02 230 ILE A CA 1
ATOM 1946 C C . ILE A 1 230 ? -9.172 -14.047 3.866 1.00 30.02 230 ILE A C 1
ATOM 1948 O O . ILE A 1 230 ? -9.211 -13.378 2.835 1.00 30.02 230 ILE A O 1
ATOM 1952 N N . LYS A 1 231 ? -9.493 -13.560 5.074 1.00 32.81 231 LYS A N 1
ATOM 1953 C CA . LYS A 1 231 ? -9.501 -12.126 5.401 1.00 32.81 231 LYS A CA 1
ATOM 1954 C C . LYS A 1 231 ? -8.113 -11.528 5.234 1.00 32.81 231 LYS A C 1
ATOM 1956 O O . LYS A 1 231 ? -7.156 -12.207 5.670 1.00 32.81 231 LYS A O 1
#

Foldseek 3Di:
DPDDDPVVVVVLVVCVVVVNDDPVVVVVVVVVVVVVVVVVVVVVCVVCPLLVLLVCLQLLDQDDVVSVVSLVVVCCVVPVPLPADSVLVVVLSVVVSVVSDPVNSVVCVVVVPGSVRVVVVVVVVCVVVVHDDVRVVSSSVVSVPPDPDCVVVVVLVVVLCVVDPPPDDPDDPVVSVVVSCCVVQCPDDPVVVVVLCVVCVVVVCCVPDPV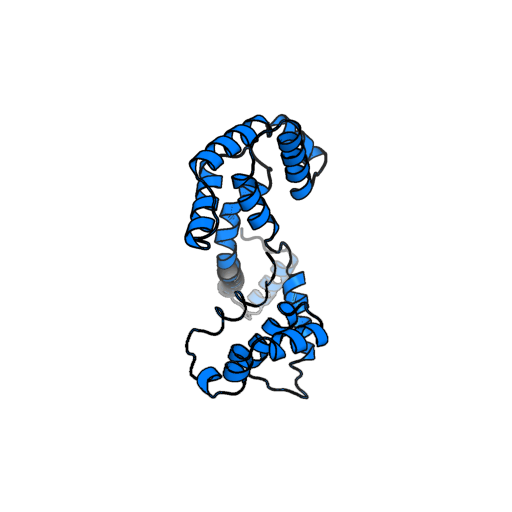VVVDPDDPPPVSCPRRVRDD

Organism: Parasteatoda tepidariorum (NCBI:txid114398)

pLDDT: mean 82.17, std 15.53, range [30.02, 97.75]

Radius of gyration: 26.83 Å; chains: 1; bounding box: 63×50×71 Å

Sequence (231 aa):
NDYIPLIIRKDISRLEEQGAIKRPDFMNHVKNFYNNCLEYLEEWTVQFEDVKNFHWVTLKKKILWEYVEISFEYISNHFPKNNICENDLFDEVSLVKRYVTDEKIKCWLSANVETDKKWTELFLHFKQNNIPYQNILKIVEFALSLPGTNVATECVFSSINKIWTTEKTQLNIKTLKSILSLKYNLTNSCEIFHDILINDPNLLLSIHSDQKYDRERKSYFFLNNKFNLIK

Secondary structure (DSSP, 8-state):
-----HHHHHHHHHHHHTTS--HHHHHHHHHHHHHHHHHHHHHHHGGGGGGGGGGGGG-SS---HHHHHHHHHHHHHH-TT----HHHHHHHHHHHHHHS-HHHHHHHHHTT--HHHHHHHHHHHHHHTT---HHHHHHHHHHHHS-SSTHHHHHHHHHHHHHS-TTT----HHHHHHHHHHHHH--S-HHHHHHHHHT-HHHHHHHHSGGGTS-TT-HHHHHHHHTT---